Protein AF-N8Y944-F1 (afdb_monomer_lite)

Organism: NCBI:txid1120926

Foldseek 3Di:
DQDPDDPVNLVVPDCPVDPVSVVCLVVVNNDPDPVRVVVSVVVVCVVVVHDDDPPVDDPDPDDPDDDDDDDDDDDDDDPPVVVVVVVVVVVVVVVLVVLCVVLLVQLVVDQDLVSLVVSLVVCPVPDPVSCVVSVVSSVVSNLVNPPVNVPPCPVDDPLLVQLQPPPAPVSLVVSLVVLVVDDPVCSVVSVVSSVVSVVVRVVD

Sequence (204 aa):
MPSLLTDKLANQLKWKNSATDKTLLERGLVHLNEDDAICHAQAHIIVSGGAIQRNDNIASIDKIVLFKDPITQNETITDELQTASAEQVTELRQDQQELLDELLPRVDSAQTPNEATALSGYTTSWTEQQRKPLLDKIHKRLVELNPISAIPPKEAPSLMVRIENAPDLVTLSELEIEVKGRHPDIQPKLMGYVKKRRYELDNA

Structure (mmCIF, N/CA/C/O backbone):
data_AF-N8Y944-F1
#
_entry.id   AF-N8Y944-F1
#
loop_
_atom_site.group_PDB
_atom_site.id
_atom_site.type_symbol
_atom_site.label_atom_id
_atom_site.label_alt_id
_atom_site.label_comp_id
_atom_site.label_asym_id
_atom_site.label_entity_id
_atom_site.label_seq_id
_atom_site.pdbx_PDB_ins_code
_atom_site.Cartn_x
_atom_site.Cartn_y
_atom_site.Cartn_z
_atom_site.occupancy
_atom_site.B_iso_or_equiv
_atom_site.auth_seq_id
_atom_site.auth_comp_id
_atom_site.auth_asym_id
_atom_site.auth_atom_id
_atom_site.pdbx_PDB_model_num
ATOM 1 N N . MET A 1 1 ? 15.691 -23.744 44.844 1.00 33.69 1 MET A N 1
ATOM 2 C CA . MET A 1 1 ? 15.683 -22.378 45.404 1.00 33.69 1 MET A CA 1
ATOM 3 C C . MET A 1 1 ? 14.344 -21.752 45.044 1.00 33.69 1 MET A C 1
ATOM 5 O O . MET A 1 1 ? 14.190 -21.379 43.888 1.00 33.69 1 MET A O 1
ATOM 9 N N . PRO A 1 2 ? 13.343 -21.758 45.942 1.00 39.62 2 PRO A N 1
ATOM 10 C CA . PRO A 1 2 ? 12.070 -21.095 45.681 1.00 39.62 2 PRO A CA 1
ATOM 11 C C . PRO A 1 2 ? 12.257 -19.568 45.706 1.00 39.62 2 PRO A C 1
ATOM 13 O O . PRO A 1 2 ? 13.069 -19.040 46.463 1.00 39.62 2 PRO A O 1
ATOM 16 N N . SER A 1 3 ? 11.562 -18.911 44.779 1.00 48.47 3 SER A N 1
ATOM 17 C CA . SER A 1 3 ? 11.675 -17.503 44.387 1.00 48.47 3 SER A CA 1
ATOM 18 C C . SER A 1 3 ? 11.462 -16.523 45.548 1.00 48.47 3 SER A C 1
ATOM 20 O O . SER A 1 3 ? 10.550 -16.679 46.354 1.00 48.47 3 SER A O 1
ATOM 22 N N . LEU A 1 4 ? 12.312 -15.494 45.603 1.00 45.09 4 LEU A N 1
ATOM 23 C CA . LEU A 1 4 ? 12.365 -14.436 46.616 1.00 45.09 4 LEU A CA 1
ATOM 24 C C . LEU A 1 4 ? 11.242 -13.395 46.443 1.00 45.09 4 LEU A C 1
ATOM 26 O O . LEU A 1 4 ? 11.516 -12.218 46.215 1.00 45.09 4 LEU A O 1
ATOM 30 N N . LEU A 1 5 ? 9.981 -13.794 46.604 1.00 47.59 5 LEU A N 1
ATOM 31 C CA . LEU A 1 5 ? 8.956 -12.860 47.071 1.00 47.59 5 LEU A CA 1
ATOM 32 C C . LEU A 1 5 ? 8.532 -13.289 48.470 1.00 47.59 5 LEU A C 1
ATOM 34 O O . LEU A 1 5 ? 7.839 -14.276 48.666 1.00 47.59 5 LEU A O 1
ATOM 38 N N . THR A 1 6 ? 9.010 -12.543 49.458 1.00 57.31 6 THR A N 1
ATOM 39 C CA . THR A 1 6 ? 8.521 -12.627 50.834 1.00 57.31 6 THR A CA 1
ATOM 40 C C . THR A 1 6 ? 7.050 -12.202 50.855 1.00 57.31 6 THR A C 1
ATOM 42 O O . THR A 1 6 ? 6.683 -11.273 50.135 1.00 57.31 6 THR A O 1
ATOM 45 N N . ASP A 1 7 ? 6.220 -12.803 51.713 1.00 51.09 7 ASP A N 1
ATOM 46 C CA . ASP A 1 7 ? 4.769 -12.528 51.830 1.00 51.09 7 ASP A CA 1
ATOM 47 C C . ASP A 1 7 ? 4.421 -11.031 51.920 1.00 51.09 7 ASP A C 1
ATOM 49 O O . ASP A 1 7 ? 3.367 -10.562 51.489 1.00 51.09 7 ASP A O 1
ATOM 53 N N . LYS A 1 8 ? 5.346 -10.235 52.459 1.00 51.88 8 LYS A N 1
ATOM 54 C CA . LYS A 1 8 ? 5.208 -8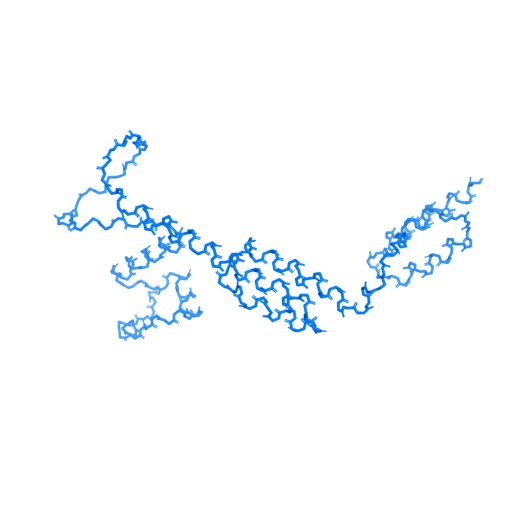.782 52.584 1.00 51.88 8 LYS A CA 1
ATOM 55 C C . LYS A 1 8 ? 5.253 -8.041 51.236 1.00 51.88 8 LYS A C 1
ATOM 57 O O . LYS A 1 8 ? 4.608 -7.006 51.103 1.00 51.88 8 LYS A O 1
ATOM 62 N N . LEU A 1 9 ? 5.997 -8.562 50.257 1.00 51.44 9 LEU A N 1
ATOM 63 C CA . LEU A 1 9 ? 6.103 -8.038 48.888 1.00 51.44 9 LEU A CA 1
ATOM 64 C C . LEU A 1 9 ? 4.944 -8.522 48.005 1.00 51.44 9 LEU A C 1
ATOM 66 O O . LEU A 1 9 ? 4.464 -7.753 47.175 1.00 51.44 9 LEU A O 1
ATOM 70 N N . ALA A 1 10 ? 4.442 -9.742 48.232 1.00 52.91 10 ALA A N 1
ATOM 71 C CA . ALA A 1 10 ? 3.259 -10.270 47.544 1.00 52.91 10 ALA A CA 1
ATOM 72 C C . ALA A 1 10 ? 2.020 -9.390 47.793 1.00 52.91 10 ALA A C 1
ATOM 74 O O . ALA A 1 10 ? 1.343 -8.980 46.855 1.00 52.91 10 ALA A O 1
ATOM 75 N N . ASN A 1 11 ? 1.811 -8.954 49.039 1.00 51.94 11 ASN A N 1
ATOM 76 C CA . ASN A 1 11 ? 0.728 -8.027 49.396 1.00 51.94 11 ASN A CA 1
ATOM 77 C C . ASN A 1 11 ? 0.868 -6.613 48.786 1.00 51.94 11 ASN A C 1
ATOM 79 O O . ASN A 1 11 ? -0.070 -5.818 48.827 1.00 51.94 11 ASN A O 1
ATOM 83 N N . GLN A 1 12 ? 2.037 -6.265 48.237 1.00 54.81 12 GLN A N 1
ATOM 84 C CA . GLN A 1 12 ? 2.269 -4.995 47.537 1.00 54.81 12 GLN A CA 1
ATOM 85 C C . GLN A 1 12 ? 2.134 -5.117 46.017 1.00 54.81 12 GLN A C 1
ATOM 87 O O . GLN A 1 12 ? 2.188 -4.099 45.317 1.00 54.81 12 GLN A O 1
ATOM 92 N N . LEU A 1 13 ? 1.933 -6.333 45.506 1.00 55.84 13 LEU A N 1
ATOM 93 C CA . LEU A 1 13 ? 1.826 -6.621 44.086 1.00 55.84 13 LEU A CA 1
ATOM 94 C C . LEU A 1 13 ? 0.432 -6.220 43.594 1.00 55.84 13 LEU A C 1
ATOM 96 O O . LEU A 1 13 ? -0.482 -7.017 43.426 1.00 55.84 13 LEU A O 1
ATOM 100 N N . LYS A 1 14 ? 0.256 -4.912 43.404 1.00 59.19 14 LYS A N 1
ATOM 101 C CA . LYS A 1 14 ? -0.914 -4.361 42.727 1.00 59.19 14 LYS A CA 1
ATOM 102 C C . LYS A 1 14 ? -0.745 -4.625 41.240 1.00 59.19 14 LYS A C 1
ATOM 104 O O . LYS A 1 14 ? 0.130 -4.020 40.623 1.00 59.19 14 LYS A O 1
ATOM 109 N N . TRP A 1 15 ? -1.580 -5.499 40.690 1.00 60.56 15 TRP A N 1
ATOM 110 C CA . TRP A 1 15 ? -1.618 -5.762 39.257 1.00 60.56 15 TRP A CA 1
ATOM 111 C C . TRP A 1 15 ? -1.970 -4.473 38.511 1.00 60.56 15 TRP A C 1
ATOM 113 O O . TRP A 1 15 ? -3.052 -3.916 38.697 1.00 60.56 15 TRP A O 1
ATOM 123 N N . LYS A 1 16 ? -1.036 -3.954 37.712 1.00 65.31 16 LYS A N 1
ATOM 124 C CA . LYS A 1 16 ? -1.198 -2.687 36.980 1.00 65.31 16 LYS A CA 1
ATOM 125 C C . LYS A 1 16 ? -1.358 -2.909 35.478 1.00 65.31 16 LYS A C 1
ATOM 127 O O . LYS A 1 16 ? -1.276 -1.942 34.725 1.00 65.31 16 LYS A O 1
ATOM 132 N N . ASN A 1 17 ? -1.567 -4.157 35.041 1.00 55.00 17 ASN A N 1
ATOM 133 C CA . ASN A 1 17 ? -1.559 -4.553 33.628 1.00 55.00 17 ASN A CA 1
ATOM 134 C C . ASN A 1 17 ? -0.304 -4.047 32.894 1.00 55.00 17 ASN A C 1
ATOM 136 O O . ASN A 1 17 ? -0.356 -3.639 31.734 1.00 55.00 17 ASN A O 1
ATOM 140 N N . SER A 1 18 ? 0.833 -4.027 33.590 1.00 67.19 18 SER A N 1
ATOM 141 C CA . SER A 1 18 ? 2.096 -3.559 33.029 1.00 67.19 18 SER A CA 1
ATOM 142 C C . SER A 1 18 ? 2.823 -4.677 32.273 1.00 67.19 18 SER A C 1
ATOM 144 O O . SER A 1 18 ? 2.569 -5.866 32.471 1.00 67.19 18 SER A O 1
ATOM 146 N N . ALA A 1 19 ? 3.774 -4.317 31.408 1.00 65.31 19 ALA A N 1
ATOM 147 C CA . ALA A 1 19 ? 4.588 -5.304 30.694 1.00 65.31 19 ALA A CA 1
ATOM 148 C C . ALA A 1 19 ? 5.369 -6.218 31.658 1.00 65.31 19 ALA A C 1
ATOM 150 O O . ALA A 1 19 ? 5.539 -7.403 31.387 1.00 65.31 19 ALA A O 1
ATOM 151 N N . THR A 1 20 ? 5.794 -5.693 32.810 1.00 64.75 20 THR A N 1
ATOM 152 C CA . THR A 1 20 ? 6.463 -6.475 33.857 1.00 64.75 20 THR A CA 1
ATOM 153 C C . THR A 1 20 ? 5.526 -7.501 34.486 1.00 64.75 20 THR A C 1
ATOM 155 O O . THR A 1 20 ? 5.927 -8.650 34.664 1.00 64.75 20 THR A O 1
ATOM 158 N N . ASP A 1 21 ? 4.268 -7.130 34.722 1.00 63.31 21 ASP A N 1
ATOM 159 C CA . ASP A 1 21 ? 3.233 -8.031 35.240 1.00 63.31 21 ASP A CA 1
ATOM 160 C C . ASP A 1 21 ? 3.015 -9.198 34.265 1.00 63.31 21 ASP A C 1
ATOM 162 O O . ASP A 1 21 ? 3.101 -10.366 34.645 1.00 63.31 21 ASP A O 1
ATOM 166 N N . LYS A 1 22 ? 2.888 -8.892 32.967 1.00 63.78 22 LYS A N 1
ATOM 167 C CA . LYS A 1 22 ? 2.799 -9.901 31.902 1.00 63.78 22 LYS A CA 1
ATOM 168 C C . LYS A 1 22 ? 4.010 -10.842 31.880 1.00 63.78 22 LYS A C 1
ATOM 170 O O . LYS A 1 22 ? 3.833 -12.047 31.755 1.00 63.78 22 LYS A O 1
ATOM 175 N N . THR A 1 23 ? 5.232 -10.335 32.058 1.00 68.12 23 THR A N 1
ATOM 176 C CA . THR A 1 23 ? 6.429 -11.200 32.086 1.00 68.12 23 THR A CA 1
ATOM 177 C C . THR A 1 23 ? 6.512 -12.095 33.324 1.00 68.12 23 THR A C 1
ATOM 179 O O . THR A 1 23 ? 7.077 -13.185 33.247 1.00 68.12 23 THR A O 1
ATOM 182 N N . LEU A 1 24 ? 5.970 -11.658 34.465 1.00 66.38 24 LEU A N 1
ATOM 183 C CA . LEU A 1 24 ? 5.865 -12.486 35.670 1.00 66.38 24 LEU A CA 1
ATOM 184 C C . LEU A 1 24 ? 4.827 -13.598 35.468 1.00 66.38 24 LEU A C 1
ATOM 186 O O . LEU A 1 24 ? 5.083 -14.740 35.855 1.00 66.38 24 LEU A O 1
ATOM 190 N N . LEU A 1 25 ? 3.723 -13.268 34.786 1.00 63.41 25 LEU A N 1
ATOM 191 C CA . LEU A 1 25 ? 2.675 -14.201 34.366 1.00 63.41 25 LEU A CA 1
ATOM 192 C C . LEU A 1 25 ? 3.222 -15.284 33.426 1.00 63.41 25 LEU A C 1
ATOM 194 O O . LEU A 1 25 ? 3.138 -16.468 33.731 1.00 63.41 25 LEU A O 1
ATOM 198 N N . GLU A 1 26 ? 3.852 -14.876 32.318 1.00 63.56 26 GLU A N 1
ATOM 199 C CA . GLU A 1 26 ? 4.394 -15.777 31.287 1.00 63.56 26 GLU A CA 1
ATOM 200 C C . GLU A 1 26 ? 5.443 -16.746 31.842 1.00 63.56 26 GLU A C 1
ATOM 202 O O . GLU A 1 26 ? 5.623 -17.846 31.324 1.00 63.56 26 GLU A O 1
ATOM 207 N N . ARG A 1 27 ? 6.147 -16.344 32.905 1.00 65.81 27 ARG A N 1
ATOM 208 C CA . ARG A 1 27 ? 7.192 -17.149 33.546 1.00 65.81 27 ARG A CA 1
ATOM 209 C C . ARG A 1 27 ? 6.680 -18.011 34.700 1.00 65.81 27 ARG A C 1
ATOM 211 O O . ARG A 1 27 ? 7.487 -18.705 35.313 1.00 65.81 27 ARG A O 1
ATOM 218 N N . GLY A 1 28 ? 5.381 -17.972 35.012 1.00 59.72 28 GLY A N 1
ATOM 219 C CA . GLY A 1 28 ? 4.779 -18.764 36.090 1.00 59.72 28 GLY A CA 1
ATOM 220 C C . GLY A 1 28 ? 5.327 -18.432 37.482 1.00 59.72 28 GLY A C 1
ATOM 221 O O . GLY A 1 28 ? 5.270 -19.264 38.382 1.00 59.72 28 GLY A O 1
ATOM 222 N N . LEU A 1 29 ? 5.881 -17.229 37.669 1.00 64.19 29 LEU A N 1
ATOM 223 C CA . LEU A 1 29 ? 6.576 -16.815 38.896 1.00 64.19 29 LEU A CA 1
ATOM 224 C C . LEU A 1 29 ? 5.631 -16.246 39.970 1.00 64.19 29 LEU A C 1
ATOM 226 O O . LEU A 1 29 ? 6.097 -15.606 40.910 1.00 64.19 29 LEU A O 1
ATOM 230 N N . VAL A 1 30 ? 4.319 -16.455 39.827 1.00 61.66 30 VAL A N 1
ATOM 231 C CA . VAL A 1 30 ? 3.283 -15.738 40.587 1.00 61.66 30 VAL A CA 1
ATOM 232 C C . VAL A 1 30 ? 2.449 -16.642 41.498 1.00 61.66 30 VAL A C 1
ATOM 234 O O . VAL A 1 30 ? 1.327 -16.274 41.785 1.00 61.66 30 VAL A O 1
ATOM 237 N N . HIS A 1 31 ? 2.939 -17.799 41.964 1.00 58.91 31 HIS A N 1
ATOM 238 C CA . HIS A 1 31 ? 2.122 -18.674 42.830 1.00 58.91 31 HIS A CA 1
ATOM 239 C C . HIS A 1 31 ? 2.855 -19.080 44.104 1.00 58.91 31 HIS A C 1
ATOM 241 O O . HIS A 1 31 ? 3.739 -19.935 44.074 1.00 58.91 31 HIS A O 1
ATOM 247 N N . LEU A 1 32 ? 2.478 -18.450 45.221 1.00 55.88 32 LEU A N 1
ATOM 248 C CA . LEU A 1 32 ? 2.884 -18.837 46.578 1.00 55.88 32 LEU A CA 1
ATOM 249 C C . LEU A 1 32 ? 1.744 -19.544 47.333 1.00 55.88 32 LEU A C 1
ATOM 251 O O . LEU A 1 32 ? 2.028 -20.385 48.179 1.00 55.88 32 LEU A O 1
ATOM 255 N N . ASN A 1 33 ? 0.481 -19.259 46.986 1.00 52.75 33 ASN A N 1
ATOM 256 C CA . ASN A 1 33 ? -0.716 -19.806 47.629 1.00 52.75 33 ASN A CA 1
ATOM 257 C C . ASN A 1 33 ? -1.734 -20.333 46.602 1.00 52.75 33 ASN A C 1
ATOM 259 O O . ASN A 1 33 ? -1.718 -19.953 45.430 1.00 52.75 33 ASN A O 1
ATOM 263 N N . GLU A 1 34 ? -2.633 -21.205 47.062 1.00 52.44 34 GLU A N 1
ATOM 264 C CA . GLU A 1 34 ? -3.654 -21.871 46.240 1.00 52.44 34 GLU A CA 1
ATOM 265 C C . GLU A 1 34 ? -4.660 -20.884 45.626 1.00 52.44 34 GLU A C 1
ATOM 267 O O . GLU A 1 34 ? -4.988 -20.998 44.446 1.00 52.44 34 GLU A O 1
ATOM 272 N N . ASP A 1 35 ? -5.063 -19.853 46.370 1.00 55.25 35 ASP A N 1
ATOM 273 C CA . ASP A 1 35 ? -6.004 -18.834 45.887 1.00 55.25 35 ASP A CA 1
ATOM 274 C C . ASP A 1 35 ? -5.443 -18.020 44.706 1.00 55.25 35 ASP A C 1
ATOM 276 O O . ASP A 1 35 ? -6.161 -17.730 43.743 1.00 55.25 35 ASP A O 1
ATOM 280 N N . ASP A 1 36 ? -4.140 -17.713 44.728 1.00 57.94 36 ASP A N 1
ATOM 281 C CA . ASP A 1 36 ? -3.456 -16.993 43.645 1.00 57.94 36 ASP A CA 1
ATOM 282 C C . ASP A 1 36 ? -3.362 -17.862 42.381 1.00 57.94 36 ASP A C 1
ATOM 284 O O . ASP A 1 36 ? -3.576 -17.383 41.260 1.00 57.94 36 ASP A O 1
ATOM 288 N N . ALA A 1 37 ? -3.136 -19.168 42.566 1.00 66.75 37 ALA A N 1
ATOM 289 C CA . ALA A 1 37 ? -3.117 -20.144 41.483 1.00 66.75 37 ALA A CA 1
ATOM 290 C C . ALA A 1 37 ? -4.504 -20.321 40.847 1.00 66.75 37 ALA A C 1
ATOM 292 O O . ALA A 1 37 ? -4.610 -20.398 39.619 1.00 66.75 37 ALA A O 1
ATOM 293 N N . ILE A 1 38 ? -5.570 -20.324 41.658 1.00 65.62 38 ILE A N 1
ATOM 294 C CA . ILE A 1 38 ? -6.959 -20.380 41.186 1.00 65.62 38 ILE A CA 1
ATOM 295 C C . ILE A 1 38 ? -7.302 -19.114 40.397 1.00 65.62 38 ILE A C 1
ATOM 297 O O . ILE A 1 38 ? -7.807 -19.215 39.279 1.00 65.62 38 ILE A O 1
ATOM 301 N N . CYS A 1 39 ? -6.984 -17.930 40.924 1.00 60.25 39 CYS A N 1
ATOM 302 C CA . CYS A 1 39 ? -7.222 -16.659 40.238 1.00 60.25 39 CYS A CA 1
ATOM 303 C C . CYS A 1 39 ? -6.492 -16.597 38.882 1.00 60.25 39 CYS A C 1
ATOM 305 O O . CYS A 1 39 ? -7.064 -16.203 37.864 1.00 60.25 39 CYS A O 1
ATOM 307 N N . HIS A 1 40 ? -5.249 -17.078 38.828 1.00 60.66 40 HIS A N 1
ATOM 308 C CA . HIS A 1 40 ? -4.477 -17.168 37.591 1.00 60.66 40 HIS A CA 1
ATOM 309 C C . HIS A 1 40 ? -5.043 -18.172 36.585 1.00 60.66 40 HIS A C 1
ATOM 311 O O . HIS A 1 40 ? -5.136 -17.858 35.396 1.00 60.66 40 HIS A O 1
ATOM 317 N N . ALA A 1 41 ? -5.464 -19.354 37.041 1.00 69.25 41 ALA A N 1
ATOM 318 C CA . ALA A 1 41 ? -6.134 -20.331 36.187 1.00 69.25 41 ALA A CA 1
ATOM 319 C C . ALA A 1 41 ? -7.431 -19.750 35.601 1.00 69.25 41 ALA A C 1
ATOM 321 O O . ALA A 1 41 ? -7.686 -19.883 34.404 1.00 69.25 41 ALA A O 1
ATOM 322 N N . GLN A 1 42 ? -8.206 -19.027 36.415 1.00 63.53 42 GLN A N 1
ATOM 323 C CA . GLN A 1 42 ? -9.418 -18.339 35.972 1.00 63.53 42 GLN A CA 1
ATOM 324 C C . GLN A 1 42 ? -9.113 -17.258 34.929 1.00 63.53 42 GLN A C 1
ATOM 326 O O . GLN A 1 42 ? -9.769 -17.214 33.889 1.00 63.53 42 GLN A O 1
ATOM 331 N N . ALA A 1 43 ? -8.086 -16.434 35.153 1.00 58.91 43 ALA A N 1
ATOM 332 C CA . ALA A 1 43 ? -7.663 -15.415 34.198 1.00 58.91 43 ALA A CA 1
ATOM 333 C C . ALA A 1 43 ? -7.251 -16.025 32.847 1.00 58.91 43 ALA A C 1
ATOM 335 O O . ALA A 1 43 ? -7.651 -15.524 31.798 1.00 58.91 43 ALA A O 1
ATOM 336 N N . HIS A 1 44 ? -6.518 -17.142 32.852 1.00 62.69 44 HIS A N 1
ATOM 337 C CA . HIS A 1 44 ? -6.133 -17.848 31.626 1.00 62.69 44 HIS A CA 1
ATOM 338 C C . HIS A 1 44 ? -7.333 -18.409 30.853 1.00 62.69 44 HIS A C 1
ATOM 340 O O . HIS A 1 44 ? -7.376 -18.322 29.622 1.00 62.69 44 HIS A O 1
ATOM 346 N N . ILE A 1 45 ? -8.320 -18.964 31.558 1.00 62.97 45 ILE A N 1
ATOM 347 C CA . ILE A 1 45 ? -9.554 -19.475 30.948 1.00 62.97 45 ILE A CA 1
ATOM 348 C C . ILE A 1 45 ? -10.343 -18.322 30.314 1.00 62.97 45 ILE A C 1
ATOM 350 O O . ILE A 1 45 ? -10.747 -18.427 29.161 1.00 62.97 45 ILE A O 1
ATOM 354 N N . ILE A 1 46 ? -10.462 -17.185 31.002 1.00 58.00 46 ILE A N 1
ATOM 355 C CA . ILE A 1 46 ? -11.160 -15.999 30.483 1.00 58.00 46 ILE A CA 1
ATOM 356 C C . ILE A 1 46 ? -10.438 -15.418 29.255 1.00 58.00 46 ILE A C 1
ATOM 358 O O . ILE A 1 46 ? -11.077 -15.133 28.245 1.00 58.00 46 ILE A O 1
ATOM 362 N N . VAL A 1 47 ? -9.107 -15.285 29.298 1.00 61.41 47 VAL A N 1
ATOM 363 C CA . VAL A 1 47 ? -8.308 -14.754 28.174 1.00 61.41 47 VAL A CA 1
ATOM 364 C C . VAL A 1 47 ? -8.354 -15.675 26.950 1.00 61.41 47 VAL A C 1
ATOM 366 O O . VAL A 1 47 ? -8.327 -15.194 25.821 1.00 61.41 47 VAL A O 1
ATOM 369 N N . SER A 1 48 ? -8.452 -16.990 27.153 1.00 61.78 48 SER A N 1
ATOM 370 C CA . SER A 1 48 ? -8.598 -17.966 26.061 1.00 61.78 48 SER A CA 1
ATOM 371 C C . SER A 1 48 ? -10.031 -18.093 25.524 1.00 61.78 48 SER A C 1
ATOM 373 O O . SER A 1 48 ? -10.259 -18.867 24.596 1.00 61.78 48 SER A O 1
ATOM 375 N N . GLY A 1 49 ? -10.988 -17.327 26.063 1.00 57.62 49 GLY A N 1
ATOM 376 C CA . GLY A 1 49 ? -12.397 -17.371 25.663 1.00 57.62 49 GLY A CA 1
ATOM 377 C C . GLY A 1 49 ? -13.173 -18.568 26.224 1.00 57.62 49 GLY A C 1
ATOM 378 O O . GLY A 1 49 ? -14.270 -18.860 25.753 1.00 57.62 49 GLY A O 1
ATOM 379 N N . GLY A 1 50 ? -12.622 -19.275 27.213 1.00 64.44 50 GLY A N 1
ATOM 380 C CA . GLY A 1 50 ? -13.328 -20.315 27.957 1.00 64.44 50 GLY A CA 1
ATOM 381 C C . GLY A 1 50 ? -14.280 -19.726 29.005 1.00 64.44 50 GLY A C 1
ATOM 382 O O . GLY A 1 50 ? -14.023 -18.668 29.580 1.00 64.44 50 GLY A O 1
ATOM 383 N N . ALA A 1 51 ? -15.384 -20.423 29.280 1.00 55.34 51 ALA A N 1
ATOM 384 C CA . ALA A 1 51 ? -16.377 -20.019 30.274 1.00 55.34 51 ALA A CA 1
ATOM 385 C C . ALA A 1 51 ? -16.302 -20.912 31.520 1.00 55.34 51 ALA A C 1
ATOM 387 O O . ALA A 1 51 ? -16.279 -22.138 31.415 1.00 55.34 51 ALA A O 1
ATOM 388 N N . ILE A 1 52 ? -16.295 -20.298 32.706 1.00 56.72 52 ILE A N 1
ATOM 389 C CA . ILE A 1 52 ? -16.348 -21.005 33.991 1.00 56.72 52 ILE A CA 1
ATOM 390 C C . ILE A 1 52 ? -17.778 -20.920 34.505 1.00 56.72 52 ILE A C 1
ATOM 392 O O . ILE A 1 52 ? -18.249 -19.844 34.871 1.00 56.72 52 ILE A O 1
ATOM 396 N N . GLN A 1 53 ? -18.470 -22.056 34.549 1.00 55.84 53 GLN A N 1
ATOM 397 C CA . GLN A 1 53 ? -19.735 -22.144 35.266 1.00 55.84 53 GLN A CA 1
ATOM 398 C C . GLN A 1 53 ? -19.414 -22.130 36.764 1.00 55.84 53 GLN A C 1
ATOM 400 O O . GLN A 1 53 ? -18.873 -23.102 37.292 1.00 55.84 53 GLN A O 1
ATOM 405 N N . ARG A 1 54 ? -19.697 -21.017 37.456 1.00 46.75 54 ARG A N 1
ATOM 406 C CA . ARG A 1 54 ? -19.720 -21.028 38.923 1.00 46.75 54 ARG A CA 1
ATOM 407 C C . ARG A 1 54 ? -20.886 -21.903 39.346 1.00 46.75 54 ARG A C 1
ATOM 409 O O . ARG A 1 54 ? -22.040 -21.503 39.251 1.00 46.75 54 ARG A O 1
ATOM 416 N N . ASN A 1 55 ? -20.576 -23.114 39.776 1.00 47.12 55 ASN A N 1
ATOM 417 C CA . ASN A 1 55 ? -21.523 -23.889 40.544 1.00 47.12 55 ASN A CA 1
ATOM 418 C C . ASN A 1 55 ? -21.439 -23.363 41.983 1.00 47.12 55 ASN A C 1
ATOM 420 O O . ASN A 1 55 ? -20.499 -23.696 42.700 1.00 47.12 55 ASN A O 1
ATOM 424 N N . ASP A 1 56 ? -22.380 -22.512 42.395 1.00 43.62 56 ASP A N 1
ATOM 425 C CA . ASP A 1 56 ? -22.409 -21.885 43.732 1.00 43.62 56 ASP A CA 1
ATOM 426 C C . ASP A 1 56 ? -22.756 -22.879 44.865 1.00 43.62 56 ASP A C 1
ATOM 428 O O . ASP A 1 56 ? -23.168 -22.495 45.958 1.00 43.62 56 ASP A O 1
ATOM 432 N N . ASN A 1 57 ? -22.586 -24.183 44.633 1.00 50.09 57 ASN A N 1
ATOM 433 C CA . ASN A 1 57 ? -22.889 -25.235 45.592 1.00 50.09 57 ASN A CA 1
ATOM 434 C C . ASN A 1 57 ? -21.754 -26.267 45.635 1.00 50.09 57 ASN A C 1
ATOM 436 O O . ASN A 1 57 ? -21.849 -27.355 45.069 1.00 50.09 57 ASN A O 1
ATOM 440 N N . ILE A 1 58 ? -20.645 -25.920 46.296 1.00 41.94 58 ILE A N 1
ATOM 441 C CA . ILE A 1 58 ? -19.543 -26.858 46.555 1.00 41.94 58 ILE A CA 1
ATOM 442 C C . ILE A 1 58 ? -19.235 -26.862 48.051 1.00 41.94 58 ILE A C 1
ATOM 444 O O . ILE A 1 58 ? -18.223 -26.355 48.521 1.00 41.94 58 ILE A O 1
ATOM 448 N N . ALA A 1 59 ? -20.133 -27.483 48.812 1.00 41.75 59 ALA A N 1
ATOM 449 C CA . ALA A 1 59 ? -19.810 -28.066 50.107 1.00 41.75 59 ALA A CA 1
ATOM 450 C C . ALA A 1 59 ? -19.599 -29.579 49.934 1.00 41.75 59 ALA A C 1
ATOM 452 O O . ALA A 1 59 ? -20.367 -30.380 50.454 1.00 41.75 59 ALA A O 1
ATOM 453 N N . SER A 1 60 ? -18.607 -29.978 49.134 1.00 40.22 60 SER A N 1
ATOM 454 C CA . SER A 1 60 ? -17.917 -31.277 49.225 1.00 40.22 60 SER A CA 1
ATOM 455 C C . SER A 1 60 ? -16.897 -31.392 48.102 1.00 40.22 60 SER A C 1
ATOM 457 O O . SER A 1 60 ? -17.243 -31.537 46.932 1.00 40.22 60 SER A O 1
ATOM 459 N N . ILE A 1 61 ? -15.626 -31.351 48.486 1.00 43.16 61 ILE A N 1
ATOM 460 C CA . ILE A 1 61 ? -14.514 -31.835 47.678 1.00 43.16 61 ILE A CA 1
ATOM 461 C C . ILE A 1 61 ? -14.595 -33.358 47.730 1.00 43.16 61 ILE A C 1
ATOM 463 O O . ILE A 1 61 ? -14.037 -33.972 48.630 1.00 43.16 61 ILE A O 1
ATOM 467 N N . ASP A 1 62 ? -15.336 -33.969 46.811 1.00 41.56 62 ASP A N 1
ATOM 468 C CA . ASP A 1 62 ? -14.935 -35.270 46.291 1.00 41.56 62 ASP A CA 1
ATOM 469 C C . ASP A 1 62 ? -15.652 -35.572 44.977 1.00 41.56 62 ASP A C 1
ATOM 471 O O . ASP A 1 62 ? -16.856 -35.349 44.851 1.00 41.56 62 ASP A O 1
ATOM 475 N N . LYS A 1 63 ? -14.906 -36.161 44.040 1.00 36.16 63 LYS A N 1
ATOM 476 C CA . LYS A 1 63 ? -15.284 -36.531 42.661 1.00 36.16 63 LYS A CA 1
ATOM 477 C C . LYS A 1 63 ? -15.075 -35.440 41.611 1.00 36.16 63 LYS A C 1
ATOM 479 O O . LYS A 1 63 ? -15.999 -34.881 41.028 1.00 36.16 63 LYS A O 1
ATOM 484 N N . ILE A 1 64 ? -13.805 -35.298 41.239 1.00 39.84 64 ILE A N 1
ATOM 485 C CA . ILE A 1 64 ? -13.439 -35.127 39.832 1.00 39.84 64 ILE A CA 1
ATOM 486 C C . ILE A 1 64 ? -14.105 -36.272 39.059 1.00 39.84 64 ILE A C 1
ATOM 488 O O . ILE A 1 64 ? -13.713 -37.429 39.218 1.00 39.84 64 ILE A O 1
ATOM 492 N N . VAL A 1 65 ? -15.111 -35.966 38.239 1.00 32.59 65 VAL A N 1
ATOM 493 C CA . VAL A 1 65 ? -15.566 -36.903 37.212 1.00 32.59 65 VAL A CA 1
ATOM 49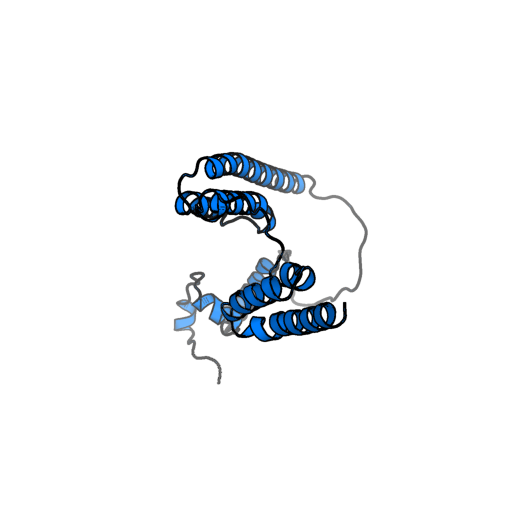4 C C . VAL A 1 65 ? -15.255 -36.322 35.844 1.00 32.59 65 VAL A C 1
ATOM 496 O O . VAL A 1 65 ? -15.953 -35.463 35.315 1.00 32.59 65 VAL A O 1
ATOM 499 N N . LEU A 1 66 ? -14.147 -36.823 35.303 1.00 43.59 66 LEU A N 1
ATOM 500 C CA . LEU A 1 66 ? -13.843 -36.873 33.884 1.00 43.59 66 LEU A CA 1
ATOM 501 C C . LEU A 1 66 ? -15.015 -37.563 33.173 1.00 43.59 66 LEU A C 1
ATOM 503 O O . LEU A 1 66 ? -15.147 -38.783 33.274 1.00 43.59 66 LEU A O 1
ATOM 507 N N . PHE A 1 67 ? -15.855 -36.809 32.466 1.00 32.56 67 PHE A N 1
ATOM 508 C CA . PHE A 1 67 ? -16.837 -37.398 31.560 1.00 32.56 67 PHE A CA 1
ATOM 509 C C . PHE A 1 67 ? -16.455 -37.170 30.104 1.00 32.56 67 PHE A C 1
ATOM 511 O O . PHE A 1 67 ? -16.095 -36.079 29.667 1.00 32.56 67 PHE A O 1
ATOM 518 N N . LYS A 1 68 ? -16.493 -38.300 29.409 1.00 35.84 68 LYS A N 1
ATOM 519 C CA . LYS A 1 68 ? -16.101 -38.583 28.044 1.00 35.84 68 LYS A CA 1
ATOM 520 C C . LYS A 1 68 ? -17.397 -38.694 27.232 1.00 35.84 68 LYS A C 1
ATOM 522 O O . LYS A 1 68 ? -18.243 -39.513 27.575 1.00 35.84 68 LYS A O 1
ATOM 527 N N . ASP A 1 69 ? -17.487 -37.867 26.192 1.00 30.34 69 ASP A N 1
ATOM 528 C CA . ASP A 1 69 ? -18.423 -37.883 25.049 1.00 30.34 69 ASP A CA 1
ATOM 529 C C . ASP A 1 69 ? -19.937 -37.619 25.341 1.00 30.34 69 ASP A C 1
ATOM 531 O O . ASP A 1 69 ? -20.324 -37.451 26.496 1.00 30.34 69 ASP A O 1
ATOM 535 N N . PRO A 1 70 ? -20.793 -37.378 24.314 1.00 43.91 70 PRO A N 1
ATOM 536 C CA . PRO A 1 70 ? -21.489 -36.105 24.117 1.00 43.91 70 PRO A CA 1
ATOM 537 C C . PRO A 1 70 ? -22.998 -36.209 24.393 1.00 43.91 70 PRO A C 1
ATOM 539 O O . PRO A 1 70 ? -23.656 -37.157 23.971 1.00 43.91 70 PRO A O 1
ATOM 542 N N . ILE A 1 71 ? -23.591 -35.205 25.040 1.00 32.38 71 ILE A N 1
ATOM 543 C CA . ILE A 1 71 ? -25.040 -35.200 25.286 1.00 32.38 71 ILE A CA 1
ATOM 544 C C . ILE A 1 71 ? -25.717 -34.205 24.345 1.00 32.38 71 ILE A C 1
ATOM 546 O O . ILE A 1 71 ? -25.695 -32.994 24.543 1.00 32.38 71 ILE A O 1
ATOM 550 N N . THR A 1 72 ? -26.338 -34.763 23.308 1.00 42.34 72 THR A N 1
ATOM 551 C CA . THR A 1 72 ? -27.541 -34.219 22.679 1.00 42.34 72 THR A CA 1
ATOM 552 C C . THR A 1 72 ? -28.706 -34.414 23.646 1.00 42.34 72 THR A C 1
ATOM 554 O O . THR A 1 72 ? -29.011 -35.559 23.962 1.00 42.34 72 THR A O 1
ATOM 557 N N . GLN A 1 73 ? -29.349 -33.328 24.087 1.00 36.56 73 GLN A N 1
ATOM 558 C CA . GLN A 1 73 ? -30.810 -33.158 24.185 1.00 36.56 73 GLN A CA 1
ATOM 559 C C . GLN A 1 73 ? -31.140 -31.824 24.873 1.00 36.56 73 GLN A C 1
ATOM 561 O O . GLN A 1 73 ? -30.705 -31.545 25.987 1.00 36.56 73 GLN A O 1
ATOM 566 N N . ASN A 1 74 ? -31.889 -31.004 24.138 1.00 43.47 74 ASN A N 1
ATOM 567 C CA . ASN A 1 74 ? -32.542 -29.779 24.581 1.00 43.47 74 ASN A CA 1
ATOM 568 C C . ASN A 1 74 ? -33.558 -30.077 25.694 1.00 43.47 74 ASN A C 1
ATOM 570 O O . ASN A 1 74 ? -34.250 -31.084 25.598 1.00 43.47 74 ASN A O 1
ATOM 574 N N . GLU A 1 75 ? -33.711 -29.164 26.657 1.00 40.06 75 GLU A N 1
ATOM 575 C CA . GLU A 1 75 ? -34.970 -28.427 26.880 1.00 40.06 75 GLU A CA 1
ATOM 576 C C . GLU A 1 75 ? -34.805 -27.353 27.982 1.00 40.06 75 GLU A C 1
ATOM 578 O O . GLU A 1 75 ? -34.666 -27.632 29.169 1.00 40.06 75 GLU A O 1
ATOM 583 N N . THR A 1 76 ? -34.833 -26.100 27.519 1.00 44.75 76 THR A N 1
ATOM 584 C CA . THR A 1 76 ? -35.726 -25.037 28.012 1.00 44.75 76 THR A CA 1
ATOM 585 C C . THR A 1 76 ? -35.540 -24.494 29.430 1.00 44.75 76 THR A C 1
ATOM 587 O O . THR A 1 76 ? -36.433 -24.653 30.252 1.00 44.75 76 THR A O 1
ATOM 590 N N . ILE A 1 77 ? -34.483 -23.706 29.677 1.00 40.22 77 ILE A N 1
ATOM 591 C CA . ILE A 1 77 ? -34.567 -22.522 30.561 1.00 40.22 77 ILE A CA 1
ATOM 592 C C . ILE A 1 77 ? -33.641 -21.417 30.010 1.00 40.22 77 ILE A C 1
ATOM 594 O O . ILE A 1 77 ? -32.459 -21.666 29.788 1.00 40.22 77 ILE A O 1
ATOM 598 N N . THR A 1 78 ? -34.184 -20.199 29.862 1.00 40.75 78 THR A N 1
ATOM 599 C CA . THR A 1 78 ? -33.553 -18.897 29.508 1.00 40.75 78 THR A CA 1
ATOM 600 C C . THR A 1 78 ? -33.650 -18.380 28.058 1.00 40.75 78 THR A C 1
ATOM 602 O O . THR A 1 78 ? -32.669 -17.922 27.483 1.00 40.75 78 THR A O 1
ATOM 605 N N . ASP A 1 79 ? -34.874 -18.276 27.528 1.00 41.69 79 ASP A N 1
ATOM 606 C CA . ASP A 1 79 ? -35.196 -17.412 26.366 1.00 41.69 79 ASP A CA 1
ATOM 607 C C . ASP A 1 79 ? -35.028 -15.892 26.646 1.00 41.69 79 ASP A C 1
ATOM 609 O O . ASP A 1 79 ? -35.131 -15.071 25.740 1.00 41.69 79 ASP A O 1
ATOM 613 N N . GLU A 1 80 ? -34.726 -15.483 27.885 1.00 44.41 80 GLU A N 1
ATOM 614 C CA . GLU A 1 80 ? -34.547 -14.068 28.269 1.00 44.41 80 GLU A CA 1
ATOM 615 C C . GLU A 1 80 ? -33.074 -13.598 28.311 1.00 44.41 80 GLU A C 1
ATOM 617 O O . GLU A 1 80 ? -32.810 -12.404 28.430 1.00 44.41 80 GLU A O 1
ATOM 622 N N . LEU A 1 81 ? -32.093 -14.504 28.179 1.00 43.47 81 LEU A N 1
ATOM 623 C CA . LEU A 1 81 ? -30.652 -14.169 28.168 1.00 43.47 81 LEU A CA 1
ATOM 624 C C . LEU A 1 81 ? -30.027 -14.164 26.761 1.00 43.47 81 LEU A C 1
ATOM 626 O O . LEU A 1 81 ? -28.937 -13.623 26.573 1.00 43.47 81 LEU A O 1
ATOM 630 N N . GLN A 1 82 ? -30.709 -14.728 25.761 1.00 41.97 82 GLN A N 1
ATOM 631 C CA . GLN A 1 82 ? -30.221 -14.782 24.376 1.00 41.97 82 GLN A CA 1
ATOM 632 C C . GLN A 1 82 ? -30.600 -13.554 23.540 1.00 41.97 82 GLN A C 1
ATOM 634 O O . GLN A 1 82 ? -29.841 -13.177 22.648 1.00 41.97 82 GLN A O 1
ATOM 639 N N . THR A 1 83 ? -31.693 -12.866 23.860 1.00 44.03 83 THR A N 1
ATOM 640 C CA . THR A 1 83 ? -32.087 -11.603 23.213 1.00 44.03 83 THR A CA 1
ATOM 641 C C . THR A 1 83 ? -31.148 -10.455 23.577 1.00 44.03 83 THR A C 1
ATOM 643 O O . THR A 1 83 ? -30.659 -9.774 22.680 1.00 44.03 83 THR A O 1
ATOM 646 N N . ALA A 1 84 ? -30.755 -10.326 24.849 1.00 45.31 84 ALA A N 1
ATOM 647 C CA . ALA A 1 84 ? -29.809 -9.292 25.286 1.00 45.31 84 ALA A CA 1
ATOM 648 C C . ALA A 1 84 ? -28.404 -9.449 24.664 1.00 45.31 84 ALA A C 1
ATOM 650 O O . ALA A 1 84 ? -27.716 -8.457 24.424 1.00 45.31 84 ALA A O 1
ATOM 651 N N . SER A 1 85 ? -27.974 -10.687 24.386 1.00 52.09 85 SER A N 1
ATOM 652 C CA . SER A 1 85 ? -26.699 -10.969 23.711 1.00 52.09 85 SER A CA 1
ATOM 653 C C . SER A 1 85 ? -26.775 -10.785 22.194 1.00 52.09 85 SER A C 1
ATOM 655 O O . SER A 1 85 ? -25.757 -10.472 21.579 1.00 52.09 85 SER A O 1
ATOM 657 N N . ALA A 1 86 ? -27.935 -11.007 21.576 1.00 51.78 86 ALA A N 1
ATOM 658 C CA . ALA A 1 86 ? -28.118 -10.809 20.143 1.00 51.78 86 ALA A CA 1
ATOM 659 C C . ALA A 1 86 ? -28.233 -9.317 19.795 1.00 51.78 86 ALA A C 1
ATOM 661 O O . ALA A 1 86 ? -27.577 -8.869 18.856 1.00 51.78 86 ALA A O 1
ATOM 662 N N . GLU A 1 87 ? -28.981 -8.550 20.596 1.00 55.91 87 GLU A N 1
ATOM 663 C CA . GLU A 1 87 ? -29.170 -7.105 20.423 1.00 55.91 87 GLU A CA 1
ATOM 664 C C . GLU A 1 87 ? -27.853 -6.330 20.583 1.00 55.91 87 GLU A C 1
ATOM 666 O O . GLU A 1 87 ? -27.500 -5.543 19.705 1.00 55.91 87 GLU A O 1
ATOM 671 N N . GLN A 1 88 ? -27.047 -6.642 21.606 1.00 57.53 88 GLN A N 1
ATOM 672 C CA . GLN A 1 88 ? -25.725 -6.023 21.799 1.00 57.53 88 GLN A CA 1
ATOM 673 C C . GLN A 1 88 ? -24.755 -6.310 20.644 1.00 57.53 88 GLN A C 1
ATOM 675 O O . GLN A 1 88 ? -23.967 -5.452 20.256 1.00 57.53 88 GLN A O 1
ATOM 680 N N . VAL A 1 89 ? -24.796 -7.514 20.061 1.00 61.41 89 VAL A N 1
ATOM 681 C CA . VAL A 1 89 ? -23.944 -7.858 18.911 1.00 61.41 89 VAL A CA 1
ATOM 682 C C . VAL A 1 89 ? -24.414 -7.148 17.641 1.00 61.41 89 VAL A C 1
ATOM 684 O O . VAL A 1 89 ? -23.581 -6.800 16.801 1.00 61.41 89 VAL A O 1
ATOM 687 N N . THR A 1 90 ? -25.719 -6.920 17.476 1.00 62.59 90 THR A N 1
ATOM 688 C CA . THR A 1 90 ? -26.241 -6.126 16.356 1.00 62.59 90 THR A CA 1
ATOM 689 C C . THR A 1 90 ? -25.943 -4.639 16.507 1.00 62.59 90 THR A C 1
ATOM 691 O O . THR A 1 90 ? -25.520 -4.031 15.529 1.00 62.59 90 THR A O 1
ATOM 694 N N . GLU A 1 91 ? -26.065 -4.087 17.714 1.00 66.81 91 GLU A N 1
ATOM 695 C CA . GLU A 1 91 ? -25.791 -2.678 18.020 1.00 66.81 91 GLU A CA 1
ATOM 696 C C . GLU A 1 91 ? -24.299 -2.367 17.821 1.00 66.81 91 GLU A C 1
ATOM 698 O O . GLU A 1 91 ? -23.946 -1.495 17.035 1.00 66.81 91 GLU A O 1
ATOM 703 N N . LEU A 1 92 ? -23.397 -3.214 18.340 1.00 70.38 92 LEU A N 1
ATOM 704 C CA . LEU A 1 92 ? -21.952 -3.082 18.100 1.00 70.38 92 LEU A CA 1
ATOM 705 C C . LEU A 1 92 ? -21.566 -3.168 16.614 1.00 70.38 92 LEU A C 1
ATOM 707 O O . LEU A 1 92 ? -20.574 -2.566 16.202 1.00 70.38 92 LEU A O 1
ATOM 711 N N . ARG A 1 93 ? -22.292 -3.948 15.801 1.00 75.88 93 ARG A N 1
ATOM 712 C CA . ARG A 1 93 ? -22.061 -4.005 14.345 1.00 75.88 93 ARG A CA 1
ATOM 713 C C . ARG A 1 93 ? -22.589 -2.764 13.635 1.00 75.88 93 ARG A C 1
ATOM 715 O O . ARG A 1 93 ? -21.958 -2.335 12.672 1.00 75.88 93 ARG A O 1
ATOM 722 N N . GLN A 1 94 ? -23.719 -2.220 14.078 1.00 77.44 94 GLN A N 1
ATOM 723 C CA . GLN A 1 94 ? -24.273 -0.975 13.549 1.00 77.44 94 GLN A CA 1
ATOM 724 C C . GLN A 1 94 ? -23.332 0.191 13.855 1.00 77.44 94 GLN A C 1
ATOM 726 O O . GLN A 1 94 ? -22.900 0.853 12.918 1.00 77.44 94 GLN A O 1
ATOM 731 N N . ASP A 1 95 ? -22.872 0.323 15.099 1.00 81.81 95 ASP A N 1
ATOM 732 C CA . ASP A 1 95 ? -21.907 1.350 15.510 1.00 81.81 95 ASP A CA 1
ATOM 733 C C . ASP A 1 95 ? -20.599 1.284 14.701 1.00 81.81 95 ASP A C 1
ATOM 735 O O . ASP A 1 95 ? -20.027 2.301 14.308 1.00 81.81 95 ASP A O 1
ATOM 739 N N . GLN A 1 96 ? -20.108 0.071 14.418 1.00 86.25 96 GLN A N 1
ATOM 740 C CA . GLN A 1 96 ? -18.924 -0.126 13.574 1.00 86.25 96 GLN A CA 1
ATOM 741 C C . GLN A 1 96 ? -19.160 0.316 12.133 1.00 86.25 96 GLN A C 1
ATOM 743 O O . GLN A 1 96 ? -18.271 0.912 11.524 1.00 86.25 96 GLN A O 1
ATOM 748 N N . GLN A 1 97 ? -20.329 -0.006 11.582 1.00 87.06 97 GLN A N 1
ATOM 749 C CA . GLN A 1 97 ? -20.678 0.350 10.215 1.00 87.06 97 GLN A CA 1
ATOM 750 C C . GLN A 1 97 ? -20.868 1.864 10.076 1.00 87.06 97 GLN A C 1
ATOM 752 O O . GLN A 1 97 ? -20.322 2.452 9.148 1.00 87.06 97 GLN A O 1
ATOM 757 N N . GLU A 1 98 ? -21.541 2.503 11.032 1.00 90.06 98 GLU A N 1
ATOM 758 C CA . GLU A 1 98 ? -21.708 3.957 11.079 1.00 90.06 98 GLU A CA 1
ATOM 759 C C . GLU A 1 98 ? -20.357 4.675 11.193 1.00 90.06 98 GLU A C 1
ATOM 761 O O . GLU A 1 98 ? -20.081 5.602 10.427 1.00 90.06 98 GLU A O 1
ATOM 766 N N . LEU A 1 99 ? -19.465 4.201 12.073 1.00 91.81 99 LEU A N 1
ATOM 767 C CA . LEU A 1 99 ? -18.125 4.777 12.198 1.00 91.81 99 LEU A CA 1
ATOM 768 C C . LEU A 1 99 ? -17.281 4.545 10.934 1.00 91.81 99 LEU A C 1
ATOM 770 O O . LEU A 1 99 ? -16.526 5.429 10.530 1.0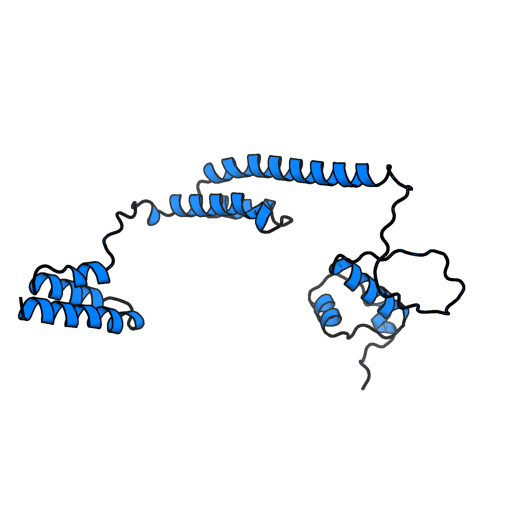0 91.81 99 LEU A O 1
ATOM 774 N N . LEU A 1 100 ? -17.399 3.384 10.276 1.00 92.75 100 LEU A N 1
ATOM 775 C CA . LEU A 1 100 ? -16.768 3.161 8.970 1.00 92.75 100 LEU A CA 1
ATOM 776 C C . LEU A 1 100 ? -17.267 4.179 7.945 1.00 92.75 100 LEU A C 1
ATOM 778 O O . LEU A 1 100 ? -16.452 4.823 7.282 1.00 92.75 100 LEU A O 1
ATOM 782 N N . ASP A 1 101 ? -18.580 4.347 7.834 1.00 92.62 101 ASP A N 1
ATOM 783 C CA . ASP A 1 101 ? -19.200 5.235 6.855 1.00 92.62 101 ASP A CA 1
ATOM 784 C C . ASP A 1 101 ? -18.855 6.716 7.106 1.00 92.62 101 ASP A C 1
ATOM 786 O O . ASP A 1 101 ? -18.777 7.490 6.150 1.00 92.62 101 ASP A O 1
ATOM 790 N N . GLU A 1 102 ? -18.531 7.108 8.344 1.00 94.62 102 GLU A N 1
ATOM 791 C CA . GLU A 1 102 ? -17.966 8.427 8.670 1.00 94.62 102 GLU A CA 1
ATOM 792 C C . GLU A 1 102 ? -16.472 8.550 8.302 1.00 94.62 102 GLU A C 1
ATOM 794 O O . GLU A 1 102 ? -16.023 9.567 7.757 1.00 94.62 102 GLU A O 1
ATOM 799 N N . LEU A 1 103 ? -15.664 7.523 8.585 1.00 94.12 103 LEU A N 1
ATOM 800 C CA . LEU A 1 103 ? -14.211 7.574 8.388 1.00 94.12 103 LEU A CA 1
ATOM 801 C C . LEU A 1 103 ? -13.812 7.484 6.910 1.00 94.12 103 LEU A C 1
ATOM 803 O O . LEU A 1 103 ? -12.870 8.156 6.484 1.00 94.12 103 LEU A O 1
ATOM 807 N N . LEU A 1 104 ? -14.524 6.689 6.108 1.00 94.19 104 LEU A N 1
ATOM 808 C CA . LEU A 1 104 ? -14.240 6.504 4.683 1.00 94.19 104 LEU A CA 1
ATOM 809 C C . LEU A 1 104 ? -14.222 7.817 3.868 1.00 94.19 104 LEU A C 1
ATOM 811 O O . LEU A 1 104 ? -13.272 7.988 3.100 1.00 94.19 104 LEU A O 1
ATOM 815 N N . PRO A 1 105 ? -15.204 8.737 3.960 1.00 93.81 105 PRO A N 1
ATOM 816 C CA . PRO A 1 105 ? -15.146 10.026 3.262 1.00 93.81 105 PRO A CA 1
ATOM 817 C C . PRO A 1 105 ? -14.072 10.952 3.846 1.00 93.81 105 PRO A C 1
ATOM 819 O O . PRO A 1 105 ? -13.476 11.751 3.122 1.00 93.81 105 PRO A O 1
ATOM 822 N N . ARG A 1 106 ? -13.759 10.820 5.141 1.00 92.75 106 ARG A N 1
ATOM 823 C CA . ARG A 1 106 ? -12.698 11.601 5.782 1.00 92.75 106 ARG A CA 1
ATOM 824 C C . ARG A 1 106 ? -11.317 11.241 5.237 1.00 92.75 106 ARG A C 1
ATOM 826 O O . ARG A 1 106 ? -10.510 12.143 5.014 1.00 92.75 106 ARG A O 1
ATOM 833 N N . VAL A 1 107 ? -11.079 9.961 4.935 1.00 93.81 107 VAL A N 1
ATOM 834 C CA . VAL A 1 107 ? -9.873 9.505 4.222 1.00 93.81 107 VAL A CA 1
ATOM 835 C C . VAL A 1 107 ? -9.771 10.160 2.843 1.00 93.81 107 VAL A C 1
ATOM 837 O O . VAL A 1 107 ? -8.705 10.663 2.499 1.00 93.81 107 VAL A O 1
ATOM 840 N N . ASP A 1 108 ? -10.865 10.219 2.077 1.00 91.44 108 ASP A N 1
ATOM 841 C CA . ASP A 1 108 ? -10.859 10.843 0.743 1.00 91.44 108 ASP A CA 1
ATOM 842 C C . ASP A 1 108 ? -10.545 12.347 0.813 1.00 91.44 108 ASP A C 1
ATOM 844 O O . ASP A 1 108 ? -9.839 12.887 -0.039 1.00 91.44 108 ASP A O 1
ATOM 848 N N . SER A 1 109 ? -11.032 13.024 1.858 1.00 91.44 109 SER A N 1
ATOM 849 C CA . SER A 1 109 ? -10.799 14.456 2.081 1.00 91.44 109 SER A CA 1
ATOM 850 C C . SER A 1 109 ? -9.401 14.802 2.613 1.00 91.44 109 SER A C 1
ATOM 852 O O . SER A 1 109 ? -9.013 15.971 2.573 1.00 91.44 109 SER A O 1
ATOM 854 N N . ALA A 1 110 ? -8.640 13.815 3.103 1.00 92.12 110 ALA A N 1
ATOM 855 C CA . ALA A 1 110 ? -7.330 14.041 3.709 1.00 92.12 110 ALA A CA 1
ATOM 856 C C . ALA A 1 110 ? -6.348 14.625 2.685 1.00 92.12 110 ALA A C 1
ATOM 858 O O . ALA A 1 110 ? -6.191 14.088 1.583 1.00 92.12 110 ALA A O 1
ATOM 859 N N . GLN A 1 111 ? -5.674 15.716 3.046 1.00 89.50 111 GLN A N 1
ATOM 860 C CA . GLN A 1 111 ? -4.741 16.412 2.153 1.00 89.50 111 GLN A CA 1
ATOM 861 C C . GLN A 1 111 ? -3.299 15.963 2.364 1.00 89.50 111 GLN A C 1
ATOM 863 O O . GLN A 1 111 ? -2.465 16.119 1.473 1.00 89.50 111 GLN A O 1
ATOM 868 N N . THR A 1 112 ? -3.001 15.389 3.531 1.00 89.81 112 THR A N 1
ATOM 869 C CA . THR A 1 112 ? -1.653 14.939 3.877 1.00 89.81 112 THR A CA 1
ATOM 870 C C . THR A 1 112 ? -1.610 13.451 4.233 1.00 89.81 112 THR A C 1
ATOM 872 O O . THR A 1 112 ? -2.579 12.905 4.772 1.00 89.81 112 THR A O 1
ATOM 875 N N . PRO A 1 113 ? -0.473 12.769 3.988 1.00 90.94 113 PRO A N 1
ATOM 876 C CA . PRO A 1 113 ? -0.283 11.381 4.408 1.00 90.94 113 PRO A CA 1
ATOM 877 C C . PRO A 1 113 ? -0.506 11.157 5.909 1.00 90.94 113 PRO A C 1
ATOM 879 O O . PRO A 1 113 ? -1.040 10.127 6.326 1.00 90.94 113 PRO A O 1
ATOM 882 N N . ASN A 1 114 ? -0.130 12.145 6.724 1.00 91.56 114 ASN A N 1
ATOM 883 C CA . ASN A 1 114 ? -0.280 12.088 8.173 1.00 91.56 114 ASN A CA 1
ATOM 884 C C . ASN A 1 114 ? -1.753 12.143 8.591 1.00 91.56 114 ASN A C 1
ATOM 886 O O . ASN A 1 114 ? -2.159 11.363 9.449 1.00 91.56 114 ASN A O 1
ATOM 890 N N . GLU A 1 115 ? -2.560 13.006 7.966 1.00 91.69 115 GLU A N 1
ATOM 891 C CA . GLU A 1 115 ? -4.006 13.069 8.212 1.00 91.69 115 GLU A CA 1
ATOM 892 C C . GLU A 1 115 ? -4.695 11.749 7.867 1.00 91.69 115 GLU A C 1
ATOM 894 O O . GLU A 1 115 ? -5.460 11.233 8.679 1.00 91.69 115 GLU A O 1
ATOM 899 N N . ALA A 1 116 ? -4.379 11.164 6.707 1.00 91.31 116 ALA A N 1
ATOM 900 C CA . ALA A 1 116 ? -4.941 9.877 6.305 1.00 91.31 116 ALA A CA 1
ATOM 901 C C . ALA A 1 116 ? -4.551 8.755 7.287 1.00 91.31 116 ALA A C 1
ATOM 903 O O . ALA A 1 116 ? -5.392 7.955 7.689 1.00 91.31 116 ALA A O 1
ATOM 904 N N . THR A 1 117 ? -3.290 8.722 7.729 1.00 92.75 117 THR A N 1
ATOM 905 C CA . THR A 1 117 ? -2.786 7.692 8.653 1.00 92.75 117 THR A CA 1
ATOM 906 C C . THR A 1 117 ? -3.360 7.843 10.062 1.00 92.75 117 THR A C 1
ATOM 908 O O . THR A 1 117 ? -3.650 6.839 10.716 1.00 92.75 117 THR A O 1
ATOM 911 N N . ALA A 1 118 ? -3.584 9.076 10.528 1.00 93.44 118 ALA A N 1
ATOM 912 C CA . ALA A 1 118 ? -4.152 9.347 11.847 1.00 93.44 118 ALA A CA 1
ATOM 913 C C . ALA A 1 118 ? -5.550 8.728 12.028 1.00 93.44 118 ALA A C 1
ATOM 915 O O . ALA A 1 118 ? -5.894 8.304 13.131 1.00 93.44 118 ALA A O 1
ATOM 916 N N . LEU A 1 119 ? -6.325 8.596 10.943 1.00 92.00 119 LEU A N 1
ATOM 917 C CA . LEU A 1 119 ? -7.664 8.000 10.976 1.00 92.00 119 LEU A CA 1
ATOM 918 C C . LEU A 1 119 ? -7.662 6.523 11.397 1.00 92.00 119 LEU A C 1
ATOM 920 O O . LEU A 1 119 ? -8.651 6.041 11.944 1.00 92.00 119 LEU A O 1
ATOM 924 N N . SER A 1 120 ? -6.540 5.814 11.237 1.00 91.50 120 SER A N 1
ATOM 925 C CA . SER A 1 120 ? -6.408 4.439 11.736 1.00 91.50 120 SER A CA 1
ATOM 926 C C . SER A 1 120 ? -6.555 4.339 13.264 1.00 91.50 120 SER A C 1
ATOM 928 O O . SER A 1 120 ? -7.011 3.310 13.768 1.00 91.50 120 SER A O 1
ATOM 930 N N . GLY A 1 121 ? -6.263 5.417 14.004 1.00 91.44 121 GLY A N 1
ATOM 931 C CA . GLY A 1 121 ? -6.357 5.461 15.465 1.00 91.44 121 GLY A CA 1
ATOM 932 C C . GLY A 1 121 ? -7.775 5.258 16.009 1.00 91.44 121 GLY A C 1
ATOM 933 O O . GLY A 1 121 ? -7.935 4.628 17.056 1.00 91.44 121 GLY A O 1
ATOM 934 N N . TYR A 1 122 ? -8.808 5.685 15.272 1.00 89.38 122 TYR A N 1
ATOM 935 C CA . TYR A 1 122 ? -10.220 5.511 15.659 1.00 89.38 122 TYR A CA 1
ATOM 936 C C . TYR A 1 122 ? -10.667 4.047 15.686 1.00 89.38 122 TYR A C 1
ATOM 938 O O . TYR A 1 122 ? -11.678 3.712 16.290 1.00 89.38 122 TYR A O 1
ATOM 946 N N . THR A 1 123 ? -9.883 3.165 15.071 1.00 91.44 123 THR A N 1
ATOM 947 C CA . THR A 1 123 ? -10.200 1.741 14.937 1.00 91.44 123 THR A CA 1
ATOM 948 C C . THR A 1 123 ? -9.293 0.850 15.788 1.00 91.44 123 THR A C 1
ATOM 950 O O . THR A 1 123 ? -9.214 -0.355 15.576 1.00 91.44 123 THR A O 1
ATOM 953 N N . THR A 1 124 ? -8.582 1.406 16.776 1.00 87.75 124 THR A N 1
ATOM 954 C CA . THR A 1 124 ? -7.604 0.649 17.586 1.00 87.75 124 THR A CA 1
ATOM 955 C C . THR A 1 124 ? -8.223 -0.548 18.324 1.00 87.75 124 THR A C 1
ATOM 957 O O . THR A 1 124 ? -7.554 -1.560 18.502 1.00 87.75 124 THR A O 1
ATOM 960 N N . SER A 1 125 ? -9.498 -0.461 18.714 1.00 83.81 125 SER A N 1
ATOM 961 C CA . SER A 1 125 ? -10.249 -1.535 19.380 1.00 83.81 125 SER A CA 1
ATOM 962 C C . SER A 1 125 ? -10.834 -2.585 18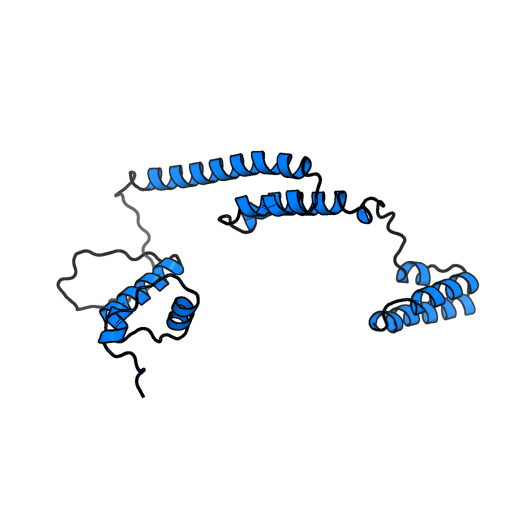.426 1.00 83.81 125 SER A C 1
ATOM 964 O O . SER A 1 125 ? -11.428 -3.558 18.887 1.00 83.81 125 SER A O 1
ATOM 966 N N . TRP A 1 126 ? -10.707 -2.398 17.110 1.00 88.88 126 TRP A N 1
ATOM 967 C CA . TRP A 1 126 ? -11.308 -3.273 16.104 1.00 88.88 126 TRP A CA 1
ATOM 968 C C . TRP A 1 126 ? -10.405 -4.453 15.747 1.00 88.88 126 TRP A C 1
ATOM 970 O O . TRP A 1 126 ? -9.177 -4.374 15.820 1.00 88.88 126 TRP A O 1
ATOM 980 N N . THR A 1 127 ? -11.021 -5.537 15.276 1.00 88.12 127 THR A N 1
ATOM 981 C CA . THR A 1 127 ? -10.304 -6.686 14.709 1.00 88.12 127 THR A CA 1
ATOM 982 C C . THR A 1 127 ? -9.675 -6.345 13.353 1.00 88.12 127 THR A C 1
ATOM 984 O O . THR A 1 127 ? -10.103 -5.421 12.656 1.00 88.12 127 THR A O 1
ATOM 987 N N . GLU A 1 128 ? -8.677 -7.125 12.929 1.00 87.44 128 GLU A N 1
ATOM 988 C CA . GLU A 1 128 ? -7.996 -6.924 11.640 1.00 87.44 128 GLU A CA 1
ATOM 989 C C . GLU A 1 128 ? -8.959 -6.949 10.445 1.00 87.44 128 GLU A C 1
ATOM 991 O O . GLU A 1 128 ? -8.826 -6.146 9.521 1.00 87.44 128 GLU A O 1
ATOM 996 N N . GLN A 1 129 ? -9.961 -7.833 10.479 1.00 86.88 129 GLN A N 1
ATOM 997 C CA . GLN A 1 129 ? -10.956 -7.950 9.412 1.00 86.88 129 GLN A CA 1
ATOM 998 C C . GLN A 1 129 ? -11.842 -6.704 9.318 1.00 86.88 129 GLN A C 1
ATOM 1000 O O . GLN A 1 129 ? -12.087 -6.215 8.219 1.00 86.88 129 GLN A O 1
ATOM 1005 N N . GLN A 1 130 ? -12.268 -6.157 10.460 1.00 88.00 130 GLN A N 1
ATOM 1006 C CA . GLN A 1 130 ? -13.082 -4.936 10.521 1.00 88.00 130 GLN A CA 1
ATOM 1007 C C . GLN A 1 130 ? -12.295 -3.699 10.073 1.00 88.00 130 GLN A C 1
ATOM 1009 O O . GLN A 1 130 ? -12.837 -2.808 9.427 1.00 88.00 130 GLN A O 1
ATOM 1014 N N . ARG A 1 131 ? -10.995 -3.647 10.381 1.00 92.31 131 ARG A N 1
ATOM 1015 C CA . ARG A 1 131 ? -10.115 -2.535 9.995 1.00 92.31 131 ARG A CA 1
ATOM 1016 C C . ARG A 1 131 ? -9.705 -2.528 8.534 1.00 92.31 131 ARG A C 1
ATOM 1018 O O . ARG A 1 131 ? -9.344 -1.473 8.013 1.00 92.31 131 ARG A O 1
ATOM 1025 N N . LYS A 1 132 ? -9.729 -3.689 7.886 1.00 92.12 132 LYS A N 1
ATOM 1026 C CA . LYS A 1 132 ? -9.299 -3.870 6.501 1.00 92.12 132 LYS A CA 1
ATOM 1027 C C . LYS A 1 132 ? -9.888 -2.848 5.511 1.00 92.12 132 LYS A C 1
ATOM 1029 O O . LYS A 1 132 ? -9.084 -2.203 4.844 1.00 92.12 132 LYS A O 1
ATOM 1034 N N . PRO A 1 133 ? -11.216 -2.614 5.433 1.00 93.50 133 PRO A N 1
ATOM 1035 C CA . PRO A 1 133 ? -11.781 -1.650 4.483 1.00 93.50 133 PRO A CA 1
ATOM 1036 C C . PRO A 1 133 ? -11.241 -0.224 4.669 1.00 93.50 133 PRO A C 1
ATOM 1038 O O . PRO A 1 133 ? -10.950 0.459 3.686 1.00 93.50 133 PRO A O 1
ATOM 1041 N N . LEU A 1 134 ? -11.052 0.216 5.917 1.00 94.25 134 LEU A N 1
ATOM 1042 C CA . LEU A 1 134 ? -10.479 1.528 6.210 1.00 94.25 134 LEU A CA 1
ATOM 1043 C C . LEU A 1 134 ? -8.997 1.591 5.822 1.00 94.25 134 LEU A C 1
ATOM 1045 O O . LEU A 1 134 ? -8.571 2.551 5.183 1.00 94.25 134 LEU A O 1
ATOM 1049 N N . LEU A 1 135 ? -8.211 0.572 6.187 1.00 94.75 135 LEU A N 1
ATOM 1050 C CA . LEU A 1 135 ? -6.780 0.521 5.878 1.00 94.75 135 LEU A CA 1
ATOM 1051 C C . LEU A 1 135 ? -6.513 0.458 4.374 1.00 94.75 135 LEU A C 1
ATOM 1053 O O . LEU A 1 135 ? -5.631 1.164 3.894 1.00 94.75 135 LEU A O 1
ATOM 1057 N N . ASP A 1 136 ? -7.289 -0.325 3.625 1.00 94.69 136 ASP A N 1
ATOM 1058 C CA . ASP A 1 136 ? -7.183 -0.396 2.165 1.00 94.69 136 ASP A CA 1
ATOM 1059 C C . ASP A 1 136 ? -7.452 0.979 1.537 1.00 94.69 136 ASP A C 1
ATOM 1061 O O . ASP A 1 136 ? -6.733 1.415 0.632 1.00 94.69 136 ASP A O 1
ATOM 1065 N N . LYS A 1 137 ? -8.434 1.717 2.070 1.00 94.69 137 LYS A N 1
ATOM 1066 C CA . LYS A 1 137 ? -8.736 3.076 1.617 1.00 94.69 137 LYS A CA 1
ATOM 1067 C C . LYS A 1 137 ? -7.643 4.082 1.988 1.00 94.69 137 LYS A C 1
ATOM 1069 O O . LYS A 1 137 ? -7.268 4.895 1.145 1.00 94.69 137 LYS A O 1
ATOM 1074 N N . ILE A 1 138 ? -7.082 3.998 3.197 1.00 94.50 138 ILE A N 1
ATOM 1075 C CA . ILE A 1 138 ? -5.931 4.815 3.619 1.00 94.50 138 ILE A CA 1
ATOM 1076 C C . ILE A 1 138 ? -4.732 4.537 2.713 1.00 94.50 138 ILE A C 1
ATOM 1078 O O . ILE A 1 138 ? -4.149 5.478 2.184 1.00 94.50 138 ILE A O 1
ATOM 1082 N N . HIS A 1 139 ? -4.383 3.271 2.472 1.00 93.94 139 HIS A N 1
ATOM 1083 C CA . HIS A 1 139 ? -3.289 2.908 1.571 1.00 93.94 139 HIS A CA 1
ATOM 1084 C C . HIS A 1 139 ? -3.495 3.479 0.170 1.00 93.94 139 HIS A C 1
ATOM 1086 O O . HIS A 1 139 ? -2.576 4.083 -0.380 1.00 93.94 139 HIS A O 1
ATOM 1092 N N . LYS A 1 140 ? -4.705 3.353 -0.386 1.00 92.56 140 LYS A N 1
ATOM 1093 C CA . LYS A 1 140 ? -5.041 3.961 -1.676 1.00 92.56 140 LYS A CA 1
ATOM 1094 C C . LYS A 1 140 ? -4.818 5.476 -1.655 1.00 92.56 140 LYS A C 1
ATOM 1096 O O . LYS A 1 140 ? -4.165 6.006 -2.549 1.00 92.56 140 LYS A O 1
ATOM 1101 N N . ARG A 1 141 ? -5.289 6.168 -0.615 1.00 93.12 141 ARG A N 1
ATOM 1102 C CA . ARG A 1 141 ? -5.099 7.616 -0.484 1.00 93.12 141 ARG A CA 1
ATOM 1103 C C . ARG A 1 141 ? -3.626 8.005 -0.358 1.00 93.12 141 ARG A C 1
ATOM 1105 O O . ARG A 1 141 ? -3.198 8.984 -0.955 1.00 93.12 141 ARG A O 1
ATOM 1112 N N . LEU A 1 142 ? -2.831 7.234 0.379 1.00 93.06 142 LEU A N 1
ATOM 1113 C CA . LEU A 1 142 ? -1.388 7.452 0.504 1.00 93.06 142 LEU A CA 1
ATOM 1114 C C . LEU A 1 142 ? -0.668 7.318 -0.842 1.00 93.06 142 LEU A C 1
ATOM 1116 O O . LEU A 1 142 ? 0.239 8.097 -1.127 1.00 93.06 142 LEU A O 1
ATOM 1120 N N . VAL A 1 143 ? -1.092 6.365 -1.677 1.00 89.19 143 VAL A N 1
ATOM 1121 C CA . VAL A 1 143 ? -0.603 6.218 -3.054 1.00 89.19 143 VAL A CA 1
ATOM 1122 C C . VAL A 1 143 ? -0.955 7.455 -3.886 1.00 89.19 143 VAL A C 1
ATOM 1124 O O . VAL A 1 143 ? -0.084 7.983 -4.568 1.00 89.19 143 VAL A O 1
ATOM 1127 N N . GLU A 1 144 ? -2.185 7.967 -3.792 1.00 87.44 144 GLU A N 1
ATOM 1128 C CA . GLU A 1 144 ? -2.614 9.183 -4.507 1.00 87.44 144 GLU A CA 1
ATOM 1129 C C . GLU A 1 144 ? -1.862 10.447 -4.059 1.00 87.44 144 GLU A C 1
ATOM 1131 O O . GLU A 1 144 ? -1.519 11.293 -4.882 1.00 87.44 144 GLU A O 1
ATOM 1136 N N . LEU A 1 145 ? -1.597 10.579 -2.756 1.00 86.94 145 LEU A N 1
ATOM 1137 C CA . LEU A 1 145 ? -0.867 11.711 -2.177 1.00 86.94 145 LEU A CA 1
ATOM 1138 C C . LEU A 1 145 ? 0.645 11.642 -2.430 1.00 86.94 145 LEU A C 1
ATOM 1140 O O . LEU A 1 145 ? 1.346 12.634 -2.226 1.00 86.94 145 LEU A O 1
ATOM 1144 N N . ASN A 1 146 ? 1.166 10.491 -2.861 1.00 83.19 146 ASN A N 1
ATOM 1145 C CA . ASN A 1 146 ? 2.568 10.349 -3.216 1.00 83.19 146 ASN A CA 1
ATOM 1146 C C . ASN A 1 146 ? 2.796 10.850 -4.658 1.00 83.19 146 ASN A C 1
ATOM 1148 O O . ASN A 1 146 ? 2.360 10.195 -5.609 1.00 83.19 146 ASN A O 1
ATOM 1152 N N . PRO A 1 147 ? 3.533 11.957 -4.868 1.00 67.25 147 PRO A N 1
ATOM 1153 C CA . PRO A 1 147 ? 3.740 12.537 -6.198 1.00 67.25 147 PRO A CA 1
ATOM 1154 C C . PRO A 1 147 ? 4.471 11.594 -7.169 1.00 67.25 147 PRO A C 1
ATOM 1156 O O . PRO A 1 147 ? 4.341 11.745 -8.381 1.00 67.25 147 PRO A O 1
ATOM 1159 N N . ILE A 1 148 ? 5.201 10.594 -6.660 1.00 61.78 148 ILE A N 1
ATOM 1160 C CA . ILE A 1 148 ? 5.869 9.564 -7.473 1.00 61.78 148 ILE A CA 1
ATOM 1161 C C . ILE A 1 148 ? 4.846 8.569 -8.057 1.00 61.78 148 ILE A C 1
ATOM 1163 O O . ILE A 1 148 ? 5.055 8.040 -9.145 1.00 61.78 148 ILE A O 1
ATOM 1167 N N . SER A 1 149 ? 3.720 8.349 -7.370 1.00 56.19 149 SER A N 1
ATOM 1168 C CA . SER A 1 149 ? 2.653 7.428 -7.789 1.00 56.19 149 SER A CA 1
ATOM 1169 C C . SER A 1 149 ? 1.619 8.050 -8.730 1.00 56.19 149 SER A C 1
ATOM 1171 O O . SER A 1 149 ? 0.869 7.312 -9.361 1.00 56.19 149 SER A O 1
ATOM 1173 N N . ALA A 1 150 ? 1.590 9.382 -8.870 1.00 53.97 150 ALA A N 1
ATOM 1174 C CA . ALA A 1 150 ? 0.746 10.083 -9.845 1.00 53.97 150 ALA A CA 1
ATOM 1175 C C . ALA A 1 150 ? 1.210 9.884 -11.301 1.00 53.97 150 ALA A C 1
ATOM 1177 O O . ALA A 1 150 ? 0.498 10.246 -12.238 1.00 53.97 150 ALA A O 1
ATOM 1178 N N . ILE A 1 151 ? 2.394 9.297 -11.504 1.00 56.00 151 ILE A N 1
ATOM 1179 C CA . ILE A 1 151 ? 2.785 8.731 -12.790 1.00 56.00 151 ILE A CA 1
ATOM 1180 C C . ILE A 1 151 ? 1.986 7.429 -12.912 1.00 56.00 151 ILE A C 1
ATOM 1182 O O . ILE A 1 151 ? 2.310 6.478 -12.196 1.00 56.00 151 ILE A O 1
ATOM 1186 N N . PRO A 1 152 ? 0.944 7.347 -13.768 1.00 56.75 152 PRO A N 1
ATOM 1187 C CA . PRO A 1 152 ? 0.301 6.068 -14.018 1.00 56.75 152 PRO A CA 1
ATOM 1188 C C . PRO A 1 152 ? 1.413 5.093 -14.402 1.00 56.75 152 PRO A C 1
ATOM 1190 O O . PRO A 1 152 ? 2.249 5.455 -15.242 1.00 56.75 152 PRO A O 1
ATOM 1193 N N . PRO A 1 153 ? 1.477 3.891 -13.809 1.00 56.53 153 PRO A N 1
ATOM 1194 C CA . PRO A 1 153 ? 2.386 2.880 -14.289 1.00 56.53 153 PRO A CA 1
ATOM 1195 C C . PRO A 1 153 ? 1.867 2.499 -15.675 1.00 56.53 153 PRO A C 1
ATOM 1197 O O . PRO A 1 153 ? 1.092 1.568 -15.856 1.00 56.53 153 PRO A O 1
ATOM 1200 N N . LYS A 1 154 ? 2.292 3.238 -16.701 1.00 52.75 154 LYS A N 1
ATOM 1201 C CA . LYS A 1 154 ? 2.535 2.645 -18.001 1.00 52.75 154 LYS A CA 1
ATOM 1202 C C . LYS A 1 154 ? 3.636 1.659 -17.680 1.00 52.75 154 LYS A C 1
ATOM 1204 O O . LYS A 1 154 ? 4.793 2.066 -17.636 1.00 52.75 154 LYS A O 1
ATOM 1209 N N . GLU A 1 155 ? 3.250 0.454 -17.259 1.00 60.47 155 GLU A N 1
ATOM 1210 C CA . GLU A 1 155 ? 4.163 -0.595 -16.831 1.00 60.47 155 GLU A CA 1
ATOM 1211 C C . GLU A 1 155 ? 5.074 -0.853 -18.019 1.00 60.47 155 GLU A C 1
ATOM 1213 O O . GLU A 1 155 ? 4.750 -1.598 -18.944 1.00 60.47 155 GLU A O 1
ATOM 1218 N N . ALA A 1 156 ? 6.187 -0.120 -18.061 1.00 62.78 156 ALA A N 1
ATOM 1219 C CA . ALA A 1 156 ? 7.212 -0.362 -19.035 1.00 62.78 156 ALA A CA 1
ATOM 1220 C C . ALA A 1 156 ? 7.593 -1.826 -18.812 1.00 62.78 156 ALA A C 1
ATOM 1222 O O . ALA A 1 156 ? 7.778 -2.225 -17.653 1.00 62.78 156 ALA A O 1
ATOM 1223 N N . PRO A 1 157 ? 7.641 -2.639 -19.879 1.00 80.88 157 PRO A N 1
ATOM 1224 C CA . PRO A 1 157 ? 7.942 -4.051 -19.745 1.00 80.88 157 PRO A CA 1
ATOM 1225 C C . PRO A 1 157 ? 9.190 -4.215 -18.882 1.00 80.88 157 PRO A C 1
ATOM 1227 O O . PRO A 1 157 ? 10.140 -3.424 -18.976 1.00 80.88 157 PRO A O 1
ATOM 1230 N N . SER A 1 158 ? 9.162 -5.219 -18.004 1.00 90.69 158 SER A N 1
ATOM 1231 C CA . SER A 1 158 ? 10.257 -5.446 -17.065 1.00 90.69 158 SER A CA 1
ATOM 1232 C C . SER A 1 158 ? 11.594 -5.495 -17.815 1.00 90.69 158 SER A C 1
ATOM 1234 O O . SER A 1 158 ? 11.658 -5.879 -18.984 1.00 90.69 158 SER A O 1
ATOM 1236 N N . LEU A 1 159 ? 12.687 -5.092 -17.160 1.00 92.38 159 LEU A N 1
ATOM 1237 C CA . LEU A 1 159 ? 14.018 -5.105 -17.784 1.00 92.38 159 LEU A CA 1
ATOM 1238 C C . LEU A 1 159 ? 14.358 -6.479 -18.387 1.00 92.38 159 LEU A C 1
ATOM 1240 O O . LEU A 1 159 ? 14.920 -6.543 -19.471 1.00 92.38 159 LEU A O 1
ATOM 1244 N N . MET A 1 160 ? 13.927 -7.564 -17.742 1.00 93.94 160 MET A N 1
ATOM 1245 C CA . MET A 1 160 ? 14.036 -8.921 -18.278 1.00 93.94 160 MET A CA 1
ATOM 1246 C C . MET A 1 160 ? 13.300 -9.083 -19.619 1.00 93.94 160 MET A C 1
ATOM 1248 O O . MET A 1 160 ? 13.907 -9.520 -20.588 1.00 93.94 160 MET A O 1
ATOM 1252 N N . VAL A 1 161 ? 12.030 -8.675 -19.701 1.00 93.50 161 VAL A N 1
ATOM 1253 C CA . VAL A 1 161 ? 11.224 -8.772 -20.934 1.00 93.50 161 VAL A CA 1
ATOM 1254 C C . VAL A 1 161 ? 11.803 -7.902 -22.052 1.00 93.50 161 VAL A C 1
A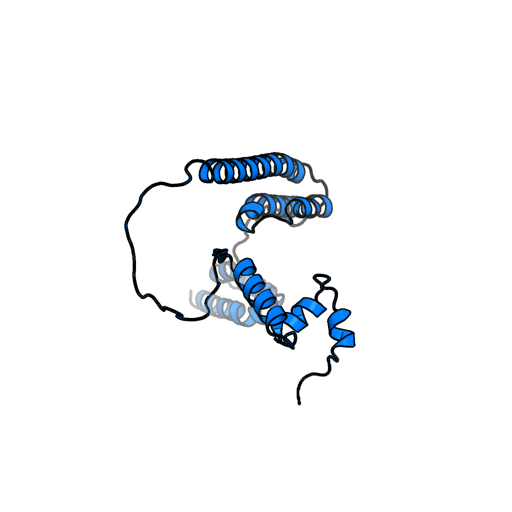TOM 1256 O O . VAL A 1 161 ? 11.772 -8.291 -23.218 1.00 93.50 161 VAL A O 1
ATOM 1259 N N . ARG A 1 162 ? 12.365 -6.735 -21.716 1.00 94.38 162 ARG A N 1
ATOM 1260 C CA . ARG A 1 162 ? 13.060 -5.877 -22.690 1.00 94.38 162 ARG A CA 1
ATOM 1261 C C . ARG A 1 162 ? 14.324 -6.533 -23.237 1.00 94.38 162 ARG A C 1
ATOM 1263 O O . ARG A 1 162 ? 14.573 -6.431 -24.430 1.00 94.38 162 ARG A O 1
ATOM 1270 N N . ILE A 1 163 ? 15.086 -7.224 -22.387 1.00 96.19 163 ILE A N 1
ATOM 1271 C CA . ILE A 1 163 ? 16.271 -7.983 -22.808 1.00 96.19 163 ILE A CA 1
ATOM 1272 C C . ILE A 1 163 ? 15.864 -9.136 -23.729 1.00 96.19 163 ILE A C 1
ATOM 1274 O O . ILE A 1 163 ? 16.461 -9.300 -24.783 1.00 96.19 163 ILE A O 1
ATOM 1278 N N . GLU A 1 164 ? 14.837 -9.909 -23.373 1.00 94.69 164 GLU A N 1
ATOM 1279 C CA . GLU A 1 164 ? 14.382 -11.052 -24.180 1.00 94.69 164 GLU A CA 1
ATOM 1280 C C . GLU A 1 164 ? 13.857 -10.642 -25.563 1.00 94.69 164 GLU A C 1
ATOM 1282 O O . GLU A 1 164 ? 14.051 -11.368 -26.532 1.00 94.69 164 GLU A O 1
ATOM 1287 N N . ASN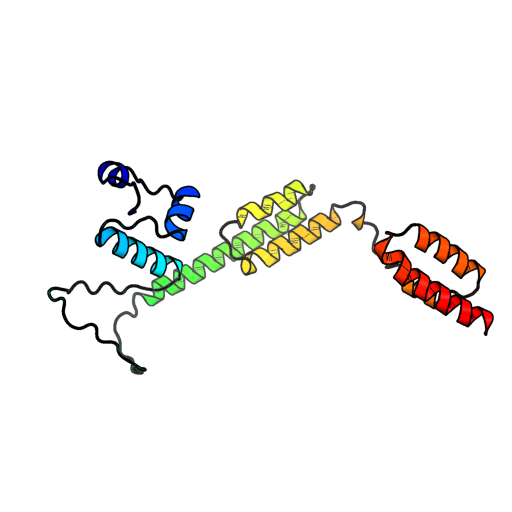 A 1 165 ? 13.237 -9.465 -25.672 1.00 94.06 165 ASN A N 1
ATOM 1288 C CA . ASN A 1 165 ? 12.677 -8.958 -26.927 1.00 94.06 165 ASN A CA 1
ATOM 1289 C C . ASN A 1 165 ? 13.576 -7.928 -27.629 1.00 94.06 165 ASN A C 1
ATOM 1291 O O . ASN A 1 165 ? 13.101 -7.217 -28.515 1.00 94.06 165 ASN A O 1
ATOM 1295 N N . ALA A 1 166 ? 14.854 -7.810 -27.246 1.00 94.56 166 ALA A N 1
ATOM 1296 C CA . ALA A 1 166 ? 15.763 -6.851 -27.870 1.00 94.56 166 ALA A CA 1
ATOM 1297 C C . ALA A 1 166 ? 15.912 -7.160 -29.377 1.00 94.56 166 ALA A C 1
ATOM 1299 O O . ALA A 1 166 ? 16.244 -8.303 -29.716 1.00 94.56 166 ALA A O 1
ATOM 1300 N N . PRO A 1 167 ? 15.647 -6.201 -30.284 1.00 92.81 167 PRO A N 1
ATOM 1301 C CA . PRO A 1 167 ? 15.653 -6.459 -31.725 1.00 92.81 167 PRO A CA 1
ATOM 1302 C C . PRO A 1 167 ? 17.054 -6.654 -32.320 1.00 92.81 167 PRO A C 1
ATOM 1304 O O . PRO A 1 167 ? 17.180 -7.335 -33.333 1.00 92.81 167 PRO A O 1
ATOM 1307 N N . ASP A 1 168 ? 18.097 -6.091 -31.708 1.00 95.38 168 ASP A N 1
ATOM 1308 C CA . ASP A 1 168 ? 19.451 -6.058 -32.268 1.00 95.38 168 ASP A CA 1
ATOM 1309 C C . ASP A 1 168 ? 20.535 -5.945 -31.173 1.00 95.38 168 ASP A C 1
ATOM 1311 O O . ASP A 1 168 ? 20.252 -5.745 -29.989 1.00 95.38 168 ASP A O 1
ATOM 1315 N N . LEU A 1 169 ? 21.808 -6.101 -31.557 1.00 93.94 169 LEU A N 1
ATOM 1316 C CA . LEU A 1 169 ? 22.932 -6.055 -30.612 1.00 93.94 169 LEU A CA 1
ATOM 1317 C C . LEU A 1 169 ? 23.156 -4.666 -29.997 1.00 93.94 169 LEU A C 1
ATOM 1319 O O . LEU A 1 169 ? 23.705 -4.579 -28.894 1.00 93.94 169 LEU A O 1
ATOM 1323 N N . VAL A 1 170 ? 22.776 -3.589 -30.689 1.00 95.75 170 VAL A N 1
ATOM 1324 C CA . VAL A 1 170 ? 22.949 -2.217 -30.195 1.00 95.75 170 VAL A CA 1
ATOM 1325 C C . VAL A 1 170 ? 21.965 -1.981 -29.056 1.00 95.75 170 VAL A C 1
ATOM 1327 O O . VAL A 1 170 ? 22.387 -1.639 -27.951 1.00 95.75 170 VAL A O 1
ATOM 1330 N N . THR A 1 171 ? 20.686 -2.295 -29.272 1.00 93.69 171 THR A N 1
ATOM 1331 C CA . THR A 1 171 ? 19.647 -2.197 -28.232 1.00 93.69 171 THR A CA 1
ATOM 1332 C C . THR A 1 171 ? 19.929 -3.115 -27.041 1.00 93.69 171 THR A C 1
ATOM 1334 O O . THR A 1 171 ? 19.760 -2.714 -25.887 1.00 93.69 171 THR A O 1
ATOM 1337 N N . LEU A 1 172 ? 20.446 -4.324 -27.280 1.00 95.81 172 LEU A N 1
ATOM 1338 C CA . LEU A 1 172 ? 20.864 -5.224 -26.203 1.00 95.81 172 LEU A CA 1
ATOM 1339 C C . LEU A 1 172 ? 22.032 -4.659 -25.370 1.00 95.81 172 LEU A C 1
ATOM 1341 O O . LEU A 1 172 ? 22.066 -4.847 -24.153 1.00 95.81 172 LEU A O 1
ATOM 1345 N N . SER A 1 173 ? 22.973 -3.954 -26.002 1.00 94.50 173 SER A N 1
ATOM 1346 C CA . SER A 1 173 ? 24.126 -3.349 -25.317 1.00 94.50 173 SER A CA 1
ATOM 1347 C C . SER A 1 173 ? 23.715 -2.172 -24.425 1.00 94.50 173 SER A C 1
ATOM 1349 O O . SER A 1 173 ? 24.245 -2.019 -23.325 1.00 94.50 173 SER A O 1
ATOM 1351 N N . GLU A 1 174 ? 22.734 -1.371 -24.846 1.00 96.06 174 GLU A N 1
ATOM 1352 C CA . GLU A 1 174 ? 22.143 -0.317 -24.009 1.00 96.06 174 GLU A CA 1
ATOM 1353 C C . GLU A 1 174 ? 21.457 -0.905 -22.766 1.00 96.06 174 GLU A C 1
ATOM 1355 O O . GLU A 1 174 ? 21.665 -0.430 -21.645 1.00 96.06 174 GLU A O 1
ATOM 1360 N N . LEU A 1 175 ? 20.704 -1.998 -22.938 1.00 95.31 175 LEU A N 1
ATOM 1361 C CA . LEU A 1 175 ? 20.079 -2.712 -21.822 1.00 95.31 175 LEU A CA 1
ATOM 1362 C C . LEU A 1 175 ? 21.120 -3.330 -20.877 1.00 95.31 175 LEU A C 1
ATOM 1364 O O . LEU A 1 175 ? 20.900 -3.355 -19.669 1.00 95.31 175 LEU A O 1
ATOM 1368 N N . GLU A 1 176 ? 22.275 -3.777 -21.381 1.00 95.62 176 GLU A N 1
ATOM 1369 C CA . GLU A 1 176 ? 23.384 -4.271 -20.552 1.00 95.62 176 GLU A CA 1
ATOM 1370 C C . GLU A 1 176 ? 23.942 -3.178 -19.621 1.00 95.62 176 GLU A C 1
ATOM 1372 O O . GLU A 1 176 ? 24.260 -3.447 -18.459 1.00 95.62 176 GLU A O 1
ATOM 1377 N N . ILE A 1 177 ? 24.029 -1.933 -20.098 1.00 95.81 177 ILE A N 1
ATOM 1378 C CA . ILE A 1 177 ? 24.421 -0.784 -19.266 1.00 95.81 177 ILE A CA 1
ATOM 1379 C C . ILE A 1 177 ? 23.382 -0.564 -18.163 1.00 95.81 177 ILE A C 1
ATOM 1381 O O . ILE A 1 177 ? 23.742 -0.387 -16.997 1.00 95.81 177 ILE A O 1
ATOM 1385 N N . GLU A 1 178 ? 22.095 -0.646 -18.503 1.00 94.06 178 GLU A N 1
ATOM 1386 C CA . GLU A 1 178 ? 21.015 -0.514 -17.527 1.00 94.06 178 GLU A CA 1
ATOM 1387 C C . GLU A 1 178 ? 21.066 -1.621 -16.461 1.00 94.06 178 GLU A C 1
ATOM 1389 O O . GLU A 1 178 ? 20.876 -1.342 -15.276 1.00 94.06 178 GLU A O 1
ATOM 1394 N N . VAL A 1 179 ? 21.383 -2.863 -16.853 1.00 95.19 179 VAL A N 1
ATOM 1395 C CA . VAL A 1 179 ? 21.590 -3.994 -15.932 1.00 95.19 179 VAL A CA 1
ATOM 1396 C C . VAL A 1 179 ? 22.733 -3.713 -14.958 1.00 95.19 179 VAL A C 1
ATOM 1398 O O . VAL A 1 179 ? 22.576 -3.960 -13.764 1.00 95.19 179 VAL A O 1
ATOM 1401 N N . LYS A 1 180 ? 23.854 -3.149 -15.423 1.00 93.56 180 LYS A N 1
ATOM 1402 C CA . LYS A 1 180 ? 25.000 -2.790 -14.563 1.00 93.56 180 LYS A CA 1
ATOM 1403 C C . LYS A 1 180 ? 24.670 -1.695 -13.543 1.00 93.56 180 LYS A C 1
ATOM 1405 O O . LYS A 1 180 ? 25.312 -1.632 -12.500 1.00 93.56 180 LYS A O 1
ATOM 1410 N N . GLY A 1 181 ? 23.660 -0.867 -13.812 1.00 92.69 181 GLY A N 1
ATOM 1411 C CA . GLY A 1 181 ? 23.128 0.114 -12.860 1.00 92.69 181 GLY A CA 1
ATOM 1412 C C . GLY A 1 181 ? 22.167 -0.467 -11.813 1.00 92.69 181 GLY A C 1
ATOM 1413 O O . GLY A 1 181 ? 21.749 0.253 -10.907 1.00 92.69 181 GLY A O 1
ATOM 1414 N N . ARG A 1 182 ? 21.775 -1.746 -11.919 1.00 92.88 182 ARG A N 1
ATOM 1415 C CA . ARG A 1 182 ? 20.872 -2.409 -10.961 1.00 92.88 182 ARG A CA 1
ATOM 1416 C C . ARG A 1 182 ? 21.614 -2.941 -9.733 1.00 92.88 182 ARG A C 1
ATOM 1418 O O . ARG A 1 182 ? 22.836 -3.030 -9.720 1.00 92.88 182 ARG A O 1
ATOM 1425 N N . HIS A 1 183 ? 20.863 -3.317 -8.697 1.00 95.69 183 HIS A N 1
ATOM 1426 C CA . HIS A 1 183 ? 21.424 -3.862 -7.457 1.00 95.69 183 HIS A CA 1
ATOM 1427 C C . HIS A 1 183 ? 22.276 -5.124 -7.724 1.00 95.69 183 HIS A C 1
ATOM 1429 O O . HIS A 1 183 ? 21.818 -5.979 -8.488 1.00 95.69 183 HIS A O 1
ATOM 1435 N N . PRO A 1 184 ? 23.457 -5.286 -7.091 1.00 94.81 184 PRO A N 1
ATOM 1436 C CA . PRO A 1 184 ? 24.372 -6.405 -7.341 1.00 94.81 184 PRO A CA 1
ATOM 1437 C C . PRO A 1 184 ? 23.713 -7.789 -7.309 1.00 94.81 184 PRO A C 1
ATOM 1439 O O . PRO A 1 184 ? 23.995 -8.609 -8.174 1.00 94.81 184 PRO A O 1
ATOM 1442 N N . ASP A 1 185 ? 22.770 -8.024 -6.395 1.00 95.25 185 ASP A N 1
ATOM 1443 C CA . ASP A 1 185 ? 22.091 -9.324 -6.258 1.00 95.25 185 ASP A CA 1
ATOM 1444 C C . ASP A 1 185 ? 21.245 -9.724 -7.478 1.00 95.25 185 ASP A C 1
ATOM 1446 O O . ASP A 1 185 ? 21.076 -10.910 -7.761 1.00 95.25 185 ASP A O 1
ATOM 1450 N N . ILE A 1 186 ? 20.708 -8.751 -8.225 1.00 94.62 186 ILE A N 1
ATOM 1451 C CA . ILE A 1 186 ? 19.855 -9.022 -9.395 1.00 94.62 186 ILE A CA 1
ATOM 1452 C C . ILE A 1 186 ? 20.631 -9.014 -10.717 1.00 94.62 186 ILE A C 1
ATOM 1454 O O . ILE A 1 186 ? 20.127 -9.528 -11.721 1.00 94.62 186 ILE A O 1
ATOM 1458 N N . GLN A 1 187 ? 21.861 -8.487 -10.734 1.00 96.12 187 GLN A N 1
ATOM 1459 C CA . GLN A 1 187 ? 22.686 -8.423 -11.944 1.00 96.12 187 GLN A CA 1
ATOM 1460 C C . GLN A 1 187 ? 23.007 -9.806 -12.538 1.00 96.12 187 GLN A C 1
ATOM 1462 O O . GLN A 1 187 ? 22.829 -9.953 -13.747 1.00 96.12 187 GLN A O 1
ATOM 1467 N N . PRO A 1 188 ? 23.409 -10.847 -11.768 1.00 96.88 188 PRO A N 1
ATOM 1468 C CA . PRO A 1 188 ? 23.750 -12.154 -12.335 1.00 96.88 188 PRO A CA 1
ATOM 1469 C C . PRO A 1 188 ? 22.590 -12.781 -13.109 1.00 96.88 188 PRO A C 1
ATOM 1471 O O . PRO A 1 188 ? 22.784 -13.329 -14.194 1.00 96.88 188 PRO A O 1
ATOM 1474 N N . LYS A 1 189 ? 21.371 -12.645 -12.574 1.00 96.19 189 LYS A N 1
ATOM 1475 C CA . LYS A 1 189 ? 20.153 -13.151 -13.206 1.00 96.19 189 LYS A CA 1
ATOM 1476 C C . LYS A 1 189 ? 19.870 -12.418 -14.520 1.00 96.19 189 LYS A C 1
ATOM 1478 O O . LYS A 1 189 ? 19.673 -13.065 -15.543 1.00 96.19 189 LYS A O 1
ATOM 1483 N N . LEU A 1 190 ? 19.908 -11.084 -14.511 1.00 96.75 190 LEU A N 1
ATOM 1484 C CA . LEU A 1 190 ? 19.681 -10.263 -15.706 1.00 96.75 190 LEU A CA 1
ATOM 1485 C C . LEU A 1 190 ? 20.757 -10.469 -16.783 1.00 96.75 190 LEU A C 1
ATOM 1487 O O . LEU A 1 190 ? 20.428 -10.626 -17.956 1.00 96.75 190 LEU A O 1
ATOM 1491 N N . MET A 1 191 ? 22.028 -10.570 -16.389 1.00 96.69 191 MET A N 1
ATOM 1492 C CA . MET A 1 191 ? 23.132 -10.876 -17.302 1.00 96.69 191 MET A CA 1
ATOM 1493 C C . MET A 1 191 ? 23.002 -12.261 -17.949 1.00 96.69 191 MET A C 1
ATOM 1495 O O . MET A 1 191 ? 23.469 -12.451 -19.071 1.00 96.69 191 MET A O 1
ATOM 1499 N N . GLY A 1 192 ? 22.354 -13.223 -17.283 1.00 96.88 192 GLY A N 1
ATOM 1500 C CA . GLY A 1 192 ? 21.992 -14.508 -17.886 1.00 96.88 192 GLY A CA 1
ATOM 1501 C C . GLY A 1 192 ? 21.086 -14.343 -19.112 1.00 96.88 192 GLY A C 1
ATOM 1502 O O . GLY A 1 192 ? 21.368 -14.922 -20.161 1.00 96.88 192 GLY A O 1
ATOM 1503 N N . TYR A 1 193 ? 20.060 -13.491 -19.015 1.00 97.06 193 TYR A N 1
ATOM 1504 C CA . TYR A 1 193 ? 19.175 -13.173 -20.144 1.00 97.06 193 TYR A CA 1
ATOM 1505 C C . TYR A 1 193 ? 19.903 -12.404 -21.250 1.00 97.06 193 TYR A C 1
ATOM 1507 O O . TYR A 1 193 ? 19.699 -12.709 -22.422 1.00 97.06 193 TYR A O 1
ATOM 1515 N N . VAL A 1 194 ? 20.804 -11.476 -20.898 1.00 96.75 194 VAL A N 1
ATOM 1516 C CA . VAL A 1 194 ? 21.613 -10.737 -21.888 1.00 96.75 194 VAL A CA 1
ATOM 1517 C C . VAL A 1 194 ? 22.466 -11.696 -22.713 1.00 96.75 194 VAL A C 1
ATOM 1519 O O . VAL A 1 194 ? 22.456 -11.634 -23.939 1.00 96.75 194 VAL A O 1
ATOM 1522 N N . LYS A 1 195 ? 23.171 -12.627 -22.056 1.00 96.69 195 LYS A N 1
ATOM 1523 C CA . LYS A 1 195 ? 23.998 -13.633 -22.741 1.00 96.69 195 LYS A CA 1
ATOM 1524 C C . LYS A 1 195 ? 23.168 -14.522 -23.662 1.00 96.69 195 LYS A C 1
ATOM 1526 O O . LYS A 1 195 ? 23.583 -14.772 -24.790 1.00 96.69 195 LYS A O 1
ATOM 1531 N N . LYS A 1 196 ? 22.000 -14.970 -23.189 1.00 96.50 196 LYS A N 1
ATOM 1532 C CA . LYS A 1 196 ? 21.076 -15.783 -23.985 1.00 96.50 196 LYS A CA 1
ATOM 1533 C C . LYS A 1 196 ? 20.615 -15.024 -25.229 1.00 96.50 196 LYS A C 1
ATOM 1535 O O . LYS A 1 196 ? 20.765 -15.539 -26.331 1.00 96.50 196 LYS A O 1
ATOM 1540 N N . ARG A 1 197 ? 20.128 -13.788 -25.068 1.00 96.50 197 ARG A N 1
ATOM 1541 C CA . ARG A 1 197 ? 19.651 -12.987 -26.198 1.00 96.50 197 ARG A CA 1
ATOM 1542 C C . ARG A 1 197 ? 20.763 -12.664 -27.190 1.00 96.50 197 ARG A C 1
ATOM 1544 O O . ARG A 1 197 ? 20.533 -12.697 -28.390 1.00 96.50 197 ARG A O 1
ATOM 1551 N N . ARG A 1 198 ? 21.974 -12.386 -26.703 1.00 96.38 198 ARG A N 1
ATOM 1552 C CA . ARG A 1 198 ? 23.131 -12.120 -27.564 1.00 96.38 198 ARG A CA 1
ATOM 1553 C C . ARG A 1 198 ? 23.450 -13.316 -28.451 1.00 96.38 198 ARG A C 1
ATOM 1555 O O . ARG A 1 198 ? 23.603 -13.149 -29.649 1.00 96.38 198 ARG A O 1
ATOM 1562 N N . TYR A 1 199 ? 23.452 -14.516 -27.870 1.00 96.25 199 TYR A N 1
ATOM 1563 C CA . TYR A 1 199 ? 23.610 -15.748 -28.634 1.00 96.25 199 TYR A CA 1
ATOM 1564 C C . TYR A 1 199 ? 22.490 -15.934 -29.666 1.00 96.25 199 TYR A C 1
ATOM 1566 O O . TYR A 1 199 ? 22.771 -16.309 -30.796 1.00 96.25 199 TYR A O 1
ATOM 1574 N N . GLU A 1 200 ? 21.232 -15.659 -29.314 1.00 95.31 200 GLU A N 1
ATOM 1575 C CA . GLU A 1 200 ? 20.120 -15.733 -30.274 1.00 95.31 200 GLU A CA 1
ATOM 1576 C C . GLU A 1 200 ? 20.303 -14.761 -31.445 1.00 95.31 200 GLU A C 1
ATOM 1578 O O . GLU A 1 200 ? 20.079 -15.154 -32.580 1.00 95.31 200 GLU A O 1
ATOM 1583 N N . LEU A 1 201 ? 20.734 -13.524 -31.185 1.00 94.38 201 LEU A N 1
ATOM 1584 C CA . LEU A 1 201 ? 20.953 -12.513 -32.221 1.00 94.38 201 LEU A CA 1
ATOM 1585 C C . LEU A 1 201 ? 22.198 -12.784 -33.080 1.00 94.38 201 LEU A C 1
ATOM 1587 O O . LEU A 1 201 ? 22.186 -12.467 -34.261 1.00 94.38 201 LEU A O 1
ATOM 1591 N N . ASP A 1 202 ? 23.252 -13.373 -32.509 1.00 92.69 202 ASP A N 1
ATOM 1592 C CA . ASP A 1 202 ? 24.466 -13.749 -33.249 1.00 92.69 202 ASP A CA 1
ATOM 1593 C C . ASP A 1 202 ? 24.242 -14.968 -34.172 1.00 92.69 202 ASP A C 1
ATOM 1595 O O . ASP A 1 202 ? 25.017 -15.179 -35.104 1.00 92.69 202 ASP A O 1
ATOM 1599 N N . ASN A 1 203 ? 23.207 -15.781 -33.912 1.00 89.88 203 ASN A N 1
ATOM 1600 C CA . ASN A 1 203 ? 22.862 -16.979 -34.693 1.00 89.88 203 ASN A CA 1
ATOM 1601 C C . ASN A 1 203 ? 21.538 -16.852 -35.480 1.00 89.88 203 ASN A C 1
ATOM 1603 O O . ASN A 1 203 ? 21.062 -17.861 -36.008 1.00 89.88 203 ASN A O 1
ATOM 1607 N N . ALA A 1 204 ? 20.930 -15.662 -35.518 1.00 79.12 204 ALA A N 1
ATOM 1608 C CA . ALA A 1 204 ? 19.711 -15.357 -36.277 1.00 79.12 204 ALA A CA 1
ATOM 1609 C C . ALA A 1 204 ? 20.038 -14.845 -37.685 1.00 79.12 204 ALA A C 1
ATOM 1611 O O . ALA A 1 204 ? 19.273 -15.197 -38.612 1.00 79.12 204 ALA A O 1
#

Secondary structure (DSSP, 8-state):
------HHHHTT------HHHHHHHHTT---SSHHHHHHHHHHHHHHTT------S------------S-------S-TTTHHHHHHHHHHHHHHHHHHHHHHHHHHHH--SHHHHHHGGGGGTTS-HHHHHHHHHHHHHHHHHH-TTTTS----PPPHHHHHHT--SHHHHHHHHHHHHTS-TTTHHHHHHHHHHHHHHHHT-

pLDDT: mean 72.73, std 20.99, range [30.34, 97.06]

Radius of gyration: 32.18 Å; chains: 1; bounding box: 61×55×89 Å